Protein AF-A0A6N7X9J0-F1 (afdb_monomer_lite)

Radius of gyration: 26.22 Å; chains: 1; bounding box: 111×53×71 Å

Structure (mmCIF, N/CA/C/O backbone):
data_AF-A0A6N7X9J0-F1
#
_entry.id   AF-A0A6N7X9J0-F1
#
loop_
_atom_site.group_PDB
_atom_site.id
_atom_site.type_symbol
_atom_site.label_atom_id
_atom_site.label_alt_id
_atom_site.label_comp_id
_atom_site.label_asym_id
_atom_site.label_entity_id
_atom_site.label_seq_id
_atom_site.pdbx_PDB_ins_code
_atom_site.Cartn_x
_atom_site.Cartn_y
_atom_site.Cartn_z
_atom_site.occupancy
_atom_site.B_iso_or_equiv
_atom_site.auth_seq_id
_atom_site.auth_comp_id
_atom_site.auth_asym_id
_atom_site.auth_atom_id
_atom_site.pdbx_PDB_model_num
ATOM 1 N N . MET A 1 1 ? 11.286 -16.594 -31.307 1.00 28.44 1 MET A N 1
ATOM 2 C CA . MET A 1 1 ? 10.816 -15.946 -30.061 1.00 28.44 1 MET A CA 1
ATOM 3 C C . MET A 1 1 ? 12.024 -15.360 -29.343 1.00 28.44 1 MET A C 1
ATOM 5 O O . MET A 1 1 ? 12.769 -16.098 -28.711 1.00 28.44 1 MET A O 1
ATOM 9 N N . ALA A 1 2 ? 12.309 -14.071 -29.547 1.00 26.91 2 ALA A N 1
ATOM 10 C CA . ALA A 1 2 ? 13.509 -13.437 -29.006 1.00 26.91 2 ALA A CA 1
ATOM 11 C C . ALA A 1 2 ? 13.326 -13.159 -27.509 1.00 26.91 2 ALA A C 1
ATOM 13 O O . ALA A 1 2 ? 12.623 -12.234 -27.112 1.00 26.91 2 ALA A O 1
ATOM 14 N N . ASN A 1 3 ? 13.964 -13.986 -26.685 1.00 33.75 3 ASN A N 1
ATOM 15 C CA . ASN A 1 3 ? 14.077 -13.796 -25.247 1.00 33.75 3 ASN A CA 1
ATOM 16 C C . ASN A 1 3 ? 15.093 -12.668 -24.984 1.00 33.75 3 ASN A C 1
ATOM 18 O O . ASN A 1 3 ? 16.242 -12.901 -24.617 1.00 33.75 3 ASN A O 1
ATOM 22 N N . THR A 1 4 ? 14.711 -11.422 -25.268 1.00 34.62 4 THR A N 1
ATOM 23 C CA . THR A 1 4 ? 15.462 -10.264 -24.779 1.00 34.62 4 THR A CA 1
ATOM 24 C C . THR A 1 4 ? 15.247 -10.231 -23.272 1.00 34.62 4 THR A C 1
ATOM 26 O O . THR A 1 4 ? 14.094 -10.196 -22.861 1.00 34.62 4 THR A O 1
ATOM 29 N N . GLY A 1 5 ? 16.293 -10.224 -22.443 1.00 46.28 5 GLY A N 1
ATOM 30 C CA . GLY A 1 5 ? 16.205 -10.179 -20.968 1.00 46.28 5 GLY A CA 1
ATOM 31 C C . GLY A 1 5 ? 15.491 -8.953 -20.353 1.00 46.28 5 GLY A C 1
ATOM 32 O O . GLY A 1 5 ? 15.733 -8.610 -19.199 1.00 46.28 5 GLY A O 1
ATOM 33 N N . THR A 1 6 ? 14.639 -8.272 -21.116 1.00 49.34 6 THR A N 1
ATOM 34 C CA . THR A 1 6 ? 13.716 -7.211 -20.726 1.00 49.34 6 THR A CA 1
ATOM 35 C C . THR A 1 6 ? 12.549 -7.811 -19.937 1.00 49.34 6 THR A C 1
ATOM 37 O O . THR A 1 6 ? 11.676 -8.457 -20.509 1.00 49.34 6 THR A O 1
ATOM 40 N N . LYS A 1 7 ? 12.520 -7.588 -18.617 1.00 65.31 7 LYS A N 1
ATOM 41 C CA . LYS A 1 7 ? 11.460 -8.099 -17.721 1.00 65.31 7 LYS A CA 1
ATOM 42 C C . LYS A 1 7 ? 10.188 -7.237 -17.701 1.00 65.31 7 LYS A C 1
ATOM 44 O O . LYS A 1 7 ? 9.158 -7.701 -17.230 1.00 65.31 7 LYS A O 1
ATOM 49 N N . LEU A 1 8 ? 10.263 -5.996 -18.189 1.00 79.19 8 LEU A N 1
ATOM 50 C CA . LEU A 1 8 ? 9.150 -5.047 -18.241 1.00 79.19 8 LEU A CA 1
ATOM 51 C C . LEU A 1 8 ? 9.383 -4.036 -19.372 1.00 79.19 8 LEU A C 1
ATOM 53 O O . LEU A 1 8 ? 10.484 -3.498 -19.496 1.00 79.19 8 LEU A O 1
ATOM 57 N N . ARG A 1 9 ? 8.359 -3.772 -20.190 1.00 85.75 9 ARG A N 1
ATOM 58 C CA . ARG A 1 9 ? 8.399 -2.788 -21.282 1.00 85.75 9 ARG A CA 1
ATOM 59 C C . ARG A 1 9 ? 7.187 -1.872 -21.182 1.00 85.75 9 ARG A C 1
ATOM 61 O O . ARG A 1 9 ? 6.060 -2.350 -21.175 1.00 85.75 9 ARG A O 1
ATOM 68 N N . LEU A 1 10 ? 7.434 -0.565 -21.184 1.00 86.00 10 LEU A N 1
ATOM 69 C CA . LEU A 1 10 ? 6.399 0.445 -21.382 1.00 86.00 10 LEU A CA 1
ATOM 70 C C . LEU A 1 10 ? 6.362 0.820 -22.864 1.00 86.00 10 LEU A C 1
ATOM 72 O O . LEU A 1 10 ? 7.376 1.240 -23.423 1.00 86.00 10 LEU A O 1
ATOM 76 N N . ALA A 1 11 ? 5.213 0.617 -23.502 1.00 86.38 11 ALA A N 1
ATOM 77 C CA . ALA A 1 11 ? 4.962 1.022 -24.878 1.00 86.38 11 ALA A CA 1
ATOM 78 C C . ALA A 1 11 ? 4.011 2.222 -24.884 1.00 86.38 11 ALA A C 1
ATOM 80 O O . ALA A 1 11 ? 3.095 2.290 -24.069 1.00 86.38 11 ALA A O 1
ATOM 81 N N . PHE A 1 12 ? 4.252 3.163 -25.792 1.00 85.69 12 PHE A N 1
ATOM 82 C CA . PHE A 1 12 ? 3.446 4.367 -25.940 1.00 85.69 12 PHE A CA 1
ATOM 83 C C . PHE A 1 12 ? 2.992 4.476 -27.388 1.00 85.69 12 PHE A C 1
ATOM 85 O O . PHE A 1 12 ? 3.811 4.326 -28.296 1.00 85.69 12 PHE A O 1
ATOM 92 N N . ASP A 1 13 ? 1.715 4.788 -27.587 1.00 85.94 13 ASP A N 1
ATOM 93 C CA . ASP A 1 13 ? 1.145 4.969 -28.927 1.00 85.94 13 ASP A CA 1
ATOM 94 C C . ASP A 1 13 ? 1.670 6.237 -29.608 1.00 85.94 13 ASP A C 1
ATOM 96 O O . ASP A 1 13 ? 1.669 6.345 -30.831 1.00 85.94 13 ASP A O 1
ATOM 100 N N . GLN A 1 14 ? 2.129 7.204 -28.809 1.00 85.19 14 GLN A N 1
ATOM 101 C CA . GLN A 1 14 ? 2.653 8.484 -29.271 1.00 85.19 14 GLN A CA 1
ATOM 102 C C . GLN A 1 14 ? 4.062 8.737 -28.721 1.00 85.19 14 GLN A C 1
ATOM 104 O O . GLN A 1 14 ? 4.352 8.343 -27.583 1.00 85.19 14 GLN A O 1
ATOM 109 N N . PRO A 1 15 ? 4.932 9.440 -29.473 1.00 81.88 15 PRO A N 1
ATOM 110 C CA . PRO A 1 15 ? 6.238 9.864 -28.983 1.00 81.88 15 PRO A CA 1
ATOM 111 C C . PRO A 1 15 ? 6.134 10.643 -27.666 1.00 81.88 15 PRO A C 1
ATOM 113 O O . PRO A 1 15 ? 5.320 11.555 -27.527 1.00 81.88 15 PRO A O 1
ATOM 116 N N . GLN A 1 16 ? 6.978 10.291 -26.698 1.00 84.12 16 GLN A N 1
ATOM 117 C CA . GLN A 1 16 ? 6.993 10.909 -25.373 1.00 84.12 16 GLN A CA 1
ATOM 118 C C . GLN A 1 16 ? 8.154 11.898 -25.233 1.00 84.12 16 GLN A C 1
ATOM 120 O O . GLN A 1 16 ? 9.243 11.677 -25.764 1.00 84.12 16 GLN A O 1
ATOM 125 N N . LYS A 1 17 ? 7.953 12.970 -24.457 1.00 83.75 17 LYS A N 1
ATOM 126 C CA . LYS A 1 17 ? 9.046 13.872 -24.064 1.00 83.75 17 LYS A CA 1
ATOM 127 C C . LYS A 1 17 ? 9.918 13.184 -23.018 1.00 83.75 17 LYS A C 1
ATOM 129 O O . LYS A 1 17 ? 9.405 12.811 -21.963 1.00 83.75 17 LYS A O 1
ATOM 134 N N . ILE A 1 18 ? 11.214 13.044 -23.294 1.00 78.69 18 ILE A N 1
ATOM 135 C CA . ILE A 1 18 ? 12.148 12.305 -22.430 1.00 78.69 18 ILE A CA 1
ATOM 136 C C . ILE A 1 18 ? 12.188 12.903 -21.019 1.00 78.69 18 ILE A C 1
ATOM 138 O O . ILE A 1 18 ? 11.989 12.172 -20.055 1.00 78.69 18 ILE A O 1
ATOM 142 N N . GLU A 1 19 ? 12.378 14.218 -20.896 1.00 79.31 19 GLU A N 1
ATOM 143 C CA . GLU A 1 19 ? 12.642 14.894 -19.616 1.00 79.31 19 GLU A CA 1
ATOM 144 C C . GLU A 1 19 ? 11.558 14.645 -18.558 1.00 79.31 19 GLU A C 1
ATOM 146 O O . GLU A 1 19 ? 11.855 14.194 -17.455 1.00 79.31 19 GLU A O 1
ATOM 151 N N . SER A 1 20 ? 10.288 14.888 -18.891 1.00 79.25 20 SER A N 1
ATOM 152 C CA . SER A 1 20 ? 9.185 14.731 -17.937 1.00 79.25 20 SER A CA 1
ATOM 153 C C . SER A 1 20 ? 8.680 13.293 -17.842 1.00 79.25 20 SER A C 1
ATOM 155 O O . SER A 1 20 ? 8.326 12.826 -16.757 1.00 79.25 20 SER A O 1
ATOM 157 N N . THR A 1 21 ? 8.642 12.572 -18.964 1.00 85.00 21 THR A N 1
ATOM 158 C CA . THR A 1 21 ? 8.022 11.242 -19.003 1.00 85.00 21 THR A CA 1
ATOM 159 C C . THR A 1 21 ? 8.931 10.198 -18.382 1.00 85.00 21 THR A C 1
ATOM 161 O O . THR A 1 21 ? 8.449 9.362 -17.625 1.00 85.00 21 THR A O 1
ATOM 164 N N . LEU A 1 22 ? 10.239 10.245 -18.649 1.00 84.44 22 LEU A N 1
ATOM 165 C CA . LEU A 1 22 ? 11.162 9.235 -18.138 1.00 84.44 22 LEU A CA 1
ATOM 166 C C . LEU A 1 22 ? 11.225 9.266 -16.610 1.00 84.44 22 LEU A C 1
ATOM 168 O O . LEU A 1 22 ? 11.080 8.221 -15.986 1.00 84.44 22 LEU A O 1
ATOM 172 N N . ILE A 1 23 ? 11.376 10.454 -16.015 1.00 85.81 23 ILE A N 1
ATOM 173 C CA . ILE A 1 23 ? 11.450 10.619 -14.555 1.00 85.81 23 ILE A CA 1
ATOM 174 C C . ILE A 1 23 ? 10.148 10.157 -13.901 1.00 85.81 23 ILE A C 1
ATOM 176 O O . ILE A 1 23 ? 10.179 9.371 -12.953 1.00 85.81 23 ILE A O 1
ATOM 180 N N . LYS A 1 24 ? 8.996 10.592 -14.435 1.00 88.69 24 LYS A N 1
ATOM 181 C CA . LYS A 1 24 ? 7.687 10.182 -13.914 1.00 88.69 24 LYS A CA 1
ATOM 182 C C . LYS A 1 24 ? 7.524 8.663 -13.982 1.00 88.69 24 LYS A C 1
ATOM 184 O O . LYS A 1 24 ? 7.251 8.034 -12.968 1.00 88.69 24 LYS A O 1
ATOM 189 N N . ARG A 1 25 ? 7.746 8.062 -15.155 1.00 89.31 25 ARG A N 1
ATOM 190 C CA . ARG A 1 25 ? 7.546 6.620 -15.356 1.00 89.31 25 ARG A CA 1
ATOM 191 C C . ARG A 1 25 ? 8.553 5.790 -14.572 1.00 89.31 25 ARG A C 1
ATOM 193 O O . ARG A 1 25 ? 8.175 4.751 -14.047 1.00 89.31 25 ARG A O 1
ATOM 200 N N . TYR A 1 26 ? 9.788 6.260 -14.415 1.00 88.38 26 TYR A N 1
ATOM 201 C CA . TYR A 1 26 ? 10.750 5.635 -13.514 1.00 88.38 26 TYR A CA 1
ATOM 202 C C . TYR A 1 26 ? 10.228 5.609 -12.075 1.00 88.38 26 TYR A C 1
ATOM 204 O O . TYR A 1 26 ? 10.228 4.550 -11.453 1.00 88.38 26 TYR A O 1
ATOM 212 N N . ALA A 1 27 ? 9.728 6.738 -11.562 1.00 88.38 27 ALA A N 1
ATOM 213 C CA . ALA A 1 27 ? 9.164 6.811 -10.217 1.00 88.38 27 ALA A CA 1
ATOM 214 C C . ALA A 1 27 ? 7.927 5.910 -10.053 1.00 88.38 27 ALA A C 1
ATOM 216 O O . ALA A 1 27 ? 7.815 5.213 -9.047 1.00 88.38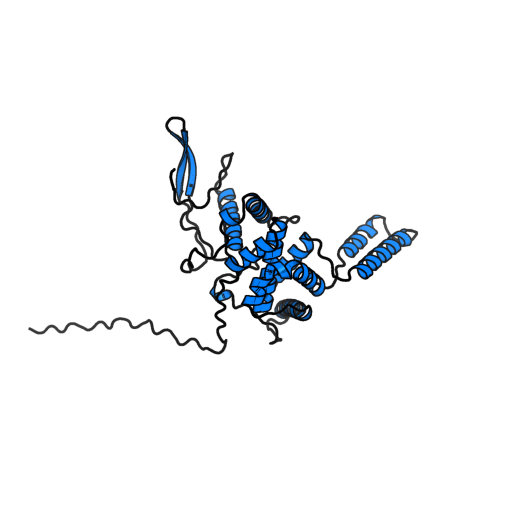 27 ALA A O 1
ATOM 217 N N . ASP A 1 28 ? 7.035 5.874 -11.047 1.00 91.31 28 ASP A N 1
ATOM 218 C CA . ASP A 1 28 ? 5.824 5.041 -11.021 1.00 91.31 28 ASP A CA 1
ATOM 219 C C . ASP A 1 28 ? 6.175 3.545 -10.993 1.00 91.31 28 ASP A C 1
ATOM 221 O O . ASP A 1 28 ? 5.672 2.786 -10.167 1.00 91.31 28 ASP A O 1
ATOM 225 N N . ILE A 1 29 ? 7.086 3.112 -11.866 1.00 90.94 29 ILE A N 1
ATOM 226 C CA . ILE A 1 29 ? 7.530 1.715 -11.918 1.00 90.94 29 ILE A CA 1
ATOM 227 C C . ILE A 1 29 ? 8.351 1.349 -10.683 1.00 90.94 29 ILE A C 1
ATOM 229 O O . ILE A 1 29 ? 8.222 0.234 -10.182 1.00 90.94 29 ILE A O 1
ATOM 233 N N . SER A 1 30 ? 9.146 2.277 -10.150 1.00 89.12 30 SER A N 1
ATOM 234 C CA . SER A 1 30 ? 9.845 2.065 -8.882 1.00 89.12 30 SER A CA 1
ATOM 235 C C . SER A 1 30 ? 8.841 1.824 -7.763 1.00 89.12 30 SER A C 1
ATOM 237 O O . SER A 1 30 ? 8.928 0.792 -7.113 1.00 89.12 30 SER A O 1
ATOM 239 N N . ALA A 1 31 ? 7.835 2.687 -7.597 1.00 90.94 31 ALA A N 1
ATOM 240 C CA . ALA A 1 31 ? 6.798 2.512 -6.580 1.00 90.94 31 ALA A CA 1
ATOM 241 C C . ALA A 1 31 ? 6.033 1.185 -6.737 1.00 90.94 31 ALA A C 1
ATOM 243 O O . ALA A 1 31 ? 5.769 0.507 -5.745 1.00 90.94 31 ALA A O 1
ATOM 244 N N . LEU A 1 32 ? 5.742 0.773 -7.976 1.00 91.25 32 LEU A N 1
ATOM 245 C CA . LEU A 1 32 ? 5.109 -0.516 -8.265 1.00 91.25 32 LEU A CA 1
ATOM 246 C C . LEU A 1 32 ? 5.972 -1.688 -7.793 1.00 91.25 32 LEU A C 1
ATOM 248 O O . LEU A 1 32 ? 5.497 -2.560 -7.069 1.00 91.25 32 LEU A O 1
ATOM 252 N N . VAL A 1 33 ? 7.253 -1.697 -8.163 1.00 88.00 33 VAL A N 1
ATOM 253 C CA . VAL A 1 33 ? 8.178 -2.761 -7.756 1.00 88.00 33 VAL A CA 1
ATOM 254 C C . VAL A 1 33 ? 8.422 -2.716 -6.245 1.00 88.00 33 VAL A C 1
ATOM 256 O O . VAL A 1 33 ? 8.481 -3.769 -5.617 1.00 88.00 33 VAL A O 1
ATOM 259 N N . GLN A 1 34 ? 8.500 -1.534 -5.631 1.00 86.88 34 GLN A N 1
ATOM 260 C CA . GLN A 1 34 ? 8.629 -1.392 -4.178 1.00 86.88 34 GLN A CA 1
ATOM 261 C C . GLN A 1 34 ? 7.447 -2.025 -3.448 1.00 86.88 34 GLN A C 1
ATOM 263 O O . GLN A 1 34 ? 7.645 -2.775 -2.495 1.00 86.88 34 GLN A O 1
ATOM 268 N N . PHE A 1 35 ? 6.229 -1.788 -3.937 1.00 89.12 35 PHE A N 1
ATOM 269 C CA . PHE A 1 35 ? 5.018 -2.414 -3.419 1.00 89.12 35 PHE A CA 1
ATOM 270 C C . PHE A 1 35 ? 5.034 -3.936 -3.610 1.00 89.12 35 PHE A C 1
ATOM 272 O O . PHE A 1 35 ? 4.884 -4.686 -2.649 1.00 89.12 35 PHE A O 1
ATOM 279 N N . MET A 1 36 ? 5.298 -4.422 -4.824 1.00 86.44 36 MET A N 1
ATOM 280 C CA . MET A 1 36 ? 5.311 -5.863 -5.124 1.00 86.44 36 MET A CA 1
ATOM 281 C C . MET A 1 36 ? 6.393 -6.645 -4.365 1.00 86.44 36 MET A C 1
ATOM 283 O O . MET A 1 36 ? 6.278 -7.854 -4.169 1.00 86.44 36 MET A O 1
ATOM 287 N N . THR A 1 37 ? 7.465 -5.964 -3.959 1.00 81.56 37 THR A N 1
ATOM 288 C CA . THR A 1 37 ? 8.587 -6.563 -3.224 1.00 81.56 37 THR A CA 1
ATOM 289 C C . THR A 1 37 ? 8.599 -6.226 -1.739 1.00 81.56 37 THR A C 1
ATOM 291 O O . THR A 1 37 ? 9.459 -6.733 -1.023 1.00 81.56 37 THR A O 1
ATOM 294 N N . PHE A 1 38 ? 7.671 -5.379 -1.287 1.00 82.75 38 PHE A N 1
ATOM 295 C CA . PHE A 1 38 ? 7.611 -4.832 0.064 1.00 82.75 38 PHE A CA 1
ATOM 296 C C . PHE A 1 38 ? 8.960 -4.254 0.549 1.00 82.75 38 PHE A C 1
ATOM 298 O O . PHE A 1 38 ? 9.394 -4.445 1.689 1.00 82.75 38 PHE A O 1
ATOM 305 N N . ARG A 1 39 ? 9.652 -3.533 -0.344 1.00 80.50 39 ARG A N 1
ATOM 306 C CA . ARG A 1 39 ? 10.962 -2.912 -0.091 1.00 80.50 39 ARG A CA 1
ATOM 307 C C . ARG A 1 39 ? 11.125 -1.597 -0.826 1.00 80.50 39 ARG A C 1
ATOM 309 O O . ARG A 1 39 ? 10.839 -1.542 -2.011 1.00 80.50 39 ARG A O 1
ATOM 316 N N . LYS A 1 40 ? 11.678 -0.563 -0.183 1.00 81.75 40 LYS A N 1
ATOM 317 C CA . LYS A 1 40 ? 12.022 0.688 -0.892 1.00 81.75 40 LYS A CA 1
ATOM 318 C C . LYS A 1 40 ? 13.309 0.579 -1.717 1.00 81.75 40 LYS A C 1
ATOM 320 O O . LYS A 1 40 ? 13.410 1.238 -2.751 1.00 81.75 40 LYS A O 1
ATOM 325 N N . ASN A 1 41 ? 14.267 -0.256 -1.307 1.00 77.94 41 ASN A N 1
ATOM 326 C CA . ASN A 1 41 ? 15.560 -0.431 -1.981 1.00 77.94 41 ASN A CA 1
ATOM 327 C C . ASN A 1 41 ? 15.478 -1.289 -3.262 1.00 77.94 41 ASN A C 1
ATOM 329 O O . ASN A 1 41 ? 16.097 -2.347 -3.373 1.00 77.94 41 ASN A O 1
ATOM 333 N N . VAL A 1 42 ? 14.714 -0.826 -4.249 1.00 78.81 42 VAL A N 1
ATOM 334 C CA . VAL A 1 42 ? 14.628 -1.446 -5.578 1.00 78.81 42 VAL A CA 1
ATOM 335 C C . VAL A 1 42 ? 15.525 -0.701 -6.557 1.00 78.81 42 VAL A C 1
ATOM 337 O O . VAL A 1 42 ? 15.603 0.520 -6.514 1.00 78.81 42 VAL A O 1
ATOM 340 N N . TRP A 1 43 ? 16.177 -1.428 -7.460 1.00 77.56 43 TRP A N 1
ATOM 341 C CA . TRP A 1 43 ? 16.959 -0.834 -8.543 1.00 77.56 43 TRP A CA 1
ATOM 342 C C . TRP A 1 43 ? 16.812 -1.658 -9.819 1.00 77.56 43 TRP A C 1
ATOM 344 O O . TRP A 1 43 ? 16.486 -2.850 -9.794 1.00 77.56 43 TRP A O 1
ATOM 354 N N . PHE A 1 44 ? 17.089 -1.020 -10.951 1.00 80.31 44 PHE A N 1
ATOM 355 C CA . PHE A 1 44 ? 17.000 -1.636 -12.267 1.00 80.31 44 PHE A CA 1
ATOM 356 C C . PHE A 1 44 ? 18.403 -1.824 -12.835 1.00 80.31 44 PHE A C 1
ATOM 358 O O . PHE A 1 44 ? 19.142 -0.861 -13.010 1.00 80.31 44 PHE A O 1
ATOM 365 N N . GLY A 1 45 ? 18.775 -3.070 -13.142 1.00 76.88 45 GLY A N 1
ATOM 366 C CA . GLY A 1 45 ? 20.113 -3.376 -13.663 1.00 76.88 45 GLY A CA 1
ATOM 367 C C . GLY A 1 45 ? 20.400 -2.772 -15.044 1.00 76.88 45 GLY A C 1
ATOM 368 O O . GLY A 1 45 ? 21.554 -2.544 -15.388 1.00 76.88 45 GLY A O 1
ATOM 369 N N . SER A 1 46 ? 19.367 -2.508 -15.847 1.00 81.94 46 SER A N 1
ATOM 370 C CA . SER A 1 46 ? 19.494 -1.809 -17.126 1.00 81.94 46 SER A CA 1
ATOM 371 C C . SER A 1 46 ? 18.179 -1.126 -17.478 1.00 81.94 46 SER A C 1
ATOM 373 O O . SER A 1 46 ? 17.115 -1.740 -17.386 1.00 81.94 46 SER A O 1
ATOM 375 N N . ILE A 1 47 ? 18.263 0.134 -17.902 1.00 87.50 47 ILE A N 1
ATOM 376 C CA . ILE A 1 47 ? 17.137 0.921 -18.404 1.00 87.50 47 ILE A CA 1
ATOM 377 C C . ILE A 1 47 ? 17.487 1.323 -19.831 1.00 87.50 47 ILE A C 1
ATOM 379 O O . ILE A 1 47 ? 18.569 1.852 -20.085 1.00 87.50 47 ILE A O 1
ATOM 383 N N . LYS A 1 48 ? 16.584 1.051 -20.770 1.00 88.19 48 LYS A N 1
ATOM 384 C CA . LYS A 1 48 ? 16.813 1.279 -22.197 1.00 88.19 48 LYS A CA 1
ATOM 385 C C . LYS A 1 48 ? 15.680 2.104 -22.779 1.00 88.19 48 LYS A C 1
ATOM 387 O O . LYS A 1 48 ? 14.514 1.799 -22.534 1.00 88.19 48 LYS A O 1
ATOM 392 N N . LEU A 1 49 ? 16.025 3.111 -23.575 1.00 88.38 49 LEU A N 1
ATOM 393 C CA . LEU A 1 49 ? 15.066 3.789 -24.438 1.00 88.38 49 LEU A CA 1
ATOM 394 C C . LEU A 1 49 ? 14.979 3.022 -25.747 1.00 88.38 49 LEU A C 1
ATOM 396 O O . LEU A 1 49 ? 16.002 2.701 -26.358 1.00 88.38 49 LEU A O 1
ATOM 400 N N . LEU A 1 50 ? 13.751 2.725 -26.156 1.00 87.19 50 LEU A N 1
ATOM 401 C CA . LEU A 1 50 ? 13.463 1.986 -27.373 1.00 87.19 50 LEU A CA 1
ATOM 402 C C . LEU A 1 50 ? 12.751 2.899 -28.369 1.00 87.19 50 LEU A C 1
ATOM 404 O O . LEU A 1 50 ? 11.907 3.707 -27.979 1.00 87.19 50 LEU A O 1
ATOM 408 N N . LYS A 1 51 ? 13.059 2.733 -29.652 1.00 87.25 51 LYS A N 1
ATOM 409 C CA . LYS A 1 51 ? 12.327 3.338 -30.765 1.00 87.25 51 LYS A CA 1
ATOM 410 C C . LYS A 1 51 ? 11.851 2.223 -31.685 1.00 87.25 51 LYS A C 1
ATOM 412 O O . LYS A 1 51 ? 12.577 1.262 -31.908 1.00 87.25 51 LYS A O 1
ATOM 417 N N . ASN A 1 52 ? 10.633 2.339 -32.195 1.00 86.69 52 ASN A N 1
ATOM 418 C CA . ASN A 1 52 ? 10.151 1.430 -33.226 1.00 86.69 52 ASN A CA 1
ATOM 419 C C . ASN A 1 52 ? 10.774 1.831 -34.572 1.00 86.69 52 ASN A C 1
ATOM 421 O O . ASN A 1 52 ? 10.667 2.990 -34.978 1.00 86.69 52 ASN A O 1
ATOM 425 N N . GLU A 1 53 ? 11.411 0.883 -35.249 1.00 87.62 53 GLU A N 1
ATOM 426 C CA . GLU A 1 53 ? 11.959 1.036 -36.598 1.00 87.62 53 GLU A CA 1
ATOM 427 C C . GLU A 1 53 ? 11.373 -0.026 -37.529 1.00 87.62 53 GLU A C 1
ATOM 429 O O . GLU A 1 53 ? 10.984 -1.102 -37.077 1.00 87.62 53 GLU A O 1
ATOM 434 N N . SER A 1 54 ? 11.270 0.295 -38.822 1.00 87.06 54 SER A N 1
ATOM 435 C CA . SER A 1 54 ? 10.820 -0.658 -39.836 1.00 87.06 54 SER A CA 1
ATOM 436 C C . SER A 1 54 ? 12.030 -1.348 -40.457 1.00 87.06 54 SER A C 1
ATOM 438 O O . SER A 1 54 ? 12.897 -0.677 -41.017 1.00 87.06 54 SER A O 1
ATOM 440 N N . LEU A 1 55 ? 12.081 -2.672 -40.349 1.00 82.19 55 LEU A N 1
ATOM 441 C CA . LEU A 1 55 ? 13.092 -3.522 -40.967 1.00 82.19 55 LEU A CA 1
ATOM 442 C C . LEU A 1 55 ? 12.360 -4.594 -41.780 1.00 82.19 55 LEU A C 1
ATOM 444 O O . LEU A 1 55 ? 11.529 -5.309 -41.229 1.00 82.19 55 LEU A O 1
ATOM 448 N N . ASP A 1 56 ? 12.608 -4.657 -43.089 1.00 84.81 56 ASP A N 1
ATOM 449 C CA . ASP A 1 56 ? 11.976 -5.620 -44.010 1.00 84.81 56 ASP A CA 1
ATOM 450 C C . ASP A 1 56 ? 10.433 -5.673 -43.936 1.00 84.81 56 ASP A C 1
ATOM 452 O O . ASP A 1 56 ? 9.810 -6.713 -44.128 1.00 84.81 56 ASP A O 1
ATOM 456 N N . GLY A 1 57 ? 9.794 -4.530 -43.660 1.00 83.69 57 GLY A N 1
ATOM 457 C CA . GLY A 1 57 ? 8.336 -4.420 -43.530 1.00 83.69 57 GLY A CA 1
ATOM 458 C C . GLY A 1 57 ? 7.782 -4.780 -42.146 1.00 83.69 57 GLY A C 1
ATOM 459 O O . GLY A 1 57 ? 6.607 -4.528 -41.884 1.00 83.69 57 GLY A O 1
ATOM 460 N N . GLU A 1 58 ? 8.610 -5.277 -41.226 1.00 85.81 58 GLU A N 1
ATOM 461 C CA . GLU A 1 58 ? 8.239 -5.501 -39.828 1.00 85.81 58 GLU A CA 1
ATOM 462 C C . GLU A 1 58 ? 8.628 -4.307 -38.951 1.00 85.81 58 GLU A C 1
ATOM 464 O O . GLU A 1 58 ? 9.654 -3.660 -39.158 1.00 85.81 58 GLU A O 1
ATOM 469 N N . THR A 1 59 ? 7.804 -3.996 -37.946 1.00 84.31 59 THR A N 1
ATOM 470 C CA . THR A 1 59 ? 8.127 -2.963 -36.951 1.00 84.31 59 THR A CA 1
ATOM 471 C C . THR A 1 59 ? 8.799 -3.606 -35.747 1.00 84.31 59 THR A C 1
ATOM 473 O O . THR A 1 59 ? 8.158 -4.337 -34.991 1.00 84.31 59 THR A O 1
ATOM 476 N N . ILE A 1 60 ? 10.076 -3.293 -35.533 1.00 85.38 60 ILE A N 1
ATOM 477 C CA . ILE A 1 60 ? 10.878 -3.839 -34.438 1.00 85.38 60 ILE A CA 1
ATOM 478 C C . ILE A 1 60 ? 11.329 -2.740 -33.465 1.00 85.38 60 ILE A C 1
ATOM 480 O O . ILE A 1 60 ? 11.682 -1.636 -33.882 1.00 85.38 60 ILE A O 1
ATOM 484 N N . PRO A 1 61 ? 11.331 -3.003 -32.146 1.00 85.44 61 PRO A N 1
ATOM 485 C CA . PRO A 1 61 ? 11.886 -2.073 -31.172 1.00 85.44 61 PRO A CA 1
ATOM 486 C C . PRO A 1 61 ? 13.418 -2.164 -31.152 1.00 85.44 61 PRO A C 1
ATOM 488 O O . PRO A 1 61 ? 13.980 -3.194 -30.778 1.00 85.44 61 PRO A O 1
ATOM 491 N N . VAL A 1 62 ? 14.103 -1.069 -31.473 1.00 88.25 62 VAL A N 1
ATOM 492 C CA . VAL A 1 62 ? 15.565 -0.949 -31.375 1.00 88.25 62 VAL A CA 1
ATOM 493 C C . VAL A 1 62 ? 15.961 -0.104 -30.167 1.00 88.25 62 VAL A C 1
ATOM 495 O O . VAL A 1 62 ? 15.265 0.841 -29.796 1.00 88.25 62 VAL A O 1
ATOM 498 N N . THR A 1 63 ? 17.079 -0.445 -29.520 1.00 89.50 63 THR A N 1
ATOM 499 C CA . THR A 1 63 ? 17.616 0.362 -28.410 1.00 89.50 63 THR A CA 1
ATOM 500 C C . THR A 1 63 ? 18.308 1.600 -28.962 1.00 89.50 63 THR A C 1
ATOM 502 O O . THR A 1 63 ? 19.269 1.474 -29.711 1.00 89.50 63 THR A O 1
ATOM 505 N N . VAL A 1 64 ? 17.853 2.782 -28.546 1.00 89.31 64 VAL A N 1
ATOM 506 C CA . VAL A 1 64 ? 18.442 4.067 -28.958 1.00 89.31 64 VAL A CA 1
ATOM 507 C C . VAL A 1 64 ? 19.336 4.684 -27.887 1.00 89.31 64 VAL A C 1
ATOM 509 O O . VAL A 1 64 ? 20.236 5.452 -28.208 1.00 89.31 64 VAL A O 1
ATOM 512 N N . ALA A 1 65 ? 19.115 4.349 -26.613 1.00 88.50 65 ALA A N 1
ATOM 513 C CA . ALA A 1 65 ? 19.951 4.816 -25.511 1.00 88.50 65 ALA A CA 1
ATOM 514 C C . ALA A 1 65 ? 19.899 3.862 -24.312 1.00 88.50 65 ALA A C 1
ATOM 516 O O . ALA A 1 65 ? 18.868 3.238 -24.049 1.00 88.50 65 ALA A O 1
ATOM 517 N N . ASN A 1 66 ? 20.996 3.812 -23.554 1.00 88.50 66 ASN A N 1
ATOM 518 C CA . ASN A 1 66 ? 21.031 3.239 -22.209 1.00 88.50 66 ASN A CA 1
ATOM 519 C C . ASN A 1 66 ? 20.939 4.383 -21.195 1.00 88.50 66 ASN A C 1
ATOM 521 O O . ASN A 1 66 ? 21.709 5.341 -21.269 1.00 88.50 66 ASN A O 1
ATOM 525 N N . CYS A 1 67 ? 20.006 4.281 -20.255 1.00 86.00 67 CYS A N 1
ATOM 526 C CA . CYS A 1 67 ? 19.828 5.250 -19.184 1.00 86.00 67 CYS A CA 1
ATOM 527 C C . CYS A 1 67 ? 20.453 4.723 -17.896 1.00 86.00 67 CYS A C 1
ATOM 529 O O . CYS A 1 67 ? 20.297 3.551 -17.551 1.00 86.00 67 CYS A O 1
ATOM 531 N N . TYR A 1 68 ? 21.111 5.620 -17.167 1.00 82.88 68 TYR A N 1
ATOM 532 C CA . TYR A 1 68 ? 21.676 5.342 -15.855 1.00 82.88 68 TYR A CA 1
ATOM 533 C C . TYR A 1 68 ? 20.966 6.210 -14.830 1.00 82.88 68 TYR A C 1
ATOM 535 O O . TYR A 1 68 ? 20.840 7.420 -15.017 1.00 82.88 68 TYR A O 1
ATOM 543 N N . TRP A 1 69 ? 20.498 5.579 -13.759 1.00 79.44 69 TRP A N 1
ATOM 544 C CA . TRP A 1 69 ? 19.905 6.269 -12.627 1.00 79.44 69 TRP A CA 1
ATOM 545 C C . TRP A 1 69 ? 20.894 6.240 -11.469 1.00 79.44 69 TRP A C 1
ATOM 547 O O . TRP A 1 69 ? 21.399 5.174 -11.114 1.00 79.44 69 TRP A O 1
ATOM 557 N N . LYS A 1 70 ? 21.203 7.408 -10.904 1.00 76.94 70 LYS A N 1
ATOM 558 C CA . LYS A 1 70 ? 22.023 7.488 -9.699 1.00 76.94 70 LYS A CA 1
ATOM 559 C C . LYS A 1 70 ? 21.100 7.302 -8.504 1.00 76.94 70 LYS A C 1
ATOM 561 O O . LYS A 1 70 ? 20.351 8.212 -8.168 1.00 76.94 70 LYS A O 1
ATOM 566 N N . ASP A 1 71 ? 21.138 6.114 -7.919 1.00 68.00 71 ASP A N 1
ATOM 567 C CA . ASP A 1 71 ? 20.356 5.799 -6.729 1.00 68.00 71 ASP A CA 1
ATOM 568 C C . ASP A 1 71 ? 21.100 6.197 -5.447 1.00 68.00 71 ASP A C 1
ATOM 570 O O . ASP A 1 71 ? 22.333 6.260 -5.424 1.00 68.00 71 ASP A O 1
ATOM 574 N N . GLU A 1 72 ? 20.352 6.471 -4.382 1.00 66.25 72 GLU A N 1
ATOM 575 C CA . GLU A 1 72 ? 20.911 6.848 -3.072 1.00 66.25 72 GLU A CA 1
ATOM 576 C C . GLU A 1 72 ? 21.159 5.630 -2.167 1.00 66.25 72 GLU A C 1
ATOM 578 O O . GLU A 1 72 ? 21.779 5.742 -1.108 1.00 66.25 72 GLU A O 1
ATOM 583 N N . PHE A 1 73 ? 20.688 4.449 -2.573 1.00 62.69 73 PHE A N 1
ATOM 584 C CA . PHE A 1 73 ? 20.721 3.248 -1.745 1.00 62.69 73 PHE A CA 1
ATOM 585 C C . PHE A 1 73 ? 21.977 2.410 -1.978 1.00 62.69 73 PHE A C 1
ATOM 587 O O . PHE A 1 73 ? 22.422 2.206 -3.107 1.00 62.69 73 PHE A O 1
ATOM 594 N N . GLN A 1 74 ? 22.521 1.844 -0.897 1.00 57.19 74 GLN A N 1
ATOM 595 C CA . GLN A 1 74 ? 23.496 0.766 -1.022 1.00 57.19 74 GLN A CA 1
ATOM 596 C C . GLN A 1 74 ? 22.811 -0.458 -1.637 1.00 57.19 74 GLN A C 1
ATOM 598 O O . GLN A 1 74 ? 21.785 -0.922 -1.134 1.00 57.19 74 GLN A O 1
ATOM 603 N N . HIS A 1 75 ? 23.387 -0.986 -2.718 1.00 60.50 75 HIS A N 1
ATOM 604 C CA . HIS A 1 75 ? 22.910 -2.208 -3.355 1.00 60.50 75 HIS A CA 1
ATOM 605 C C . HIS A 1 75 ? 23.068 -3.383 -2.383 1.00 60.50 75 HIS A C 1
ATOM 607 O O . HIS A 1 75 ? 24.176 -3.869 -2.151 1.00 60.50 75 HIS A O 1
ATOM 613 N N . GLU A 1 76 ? 21.962 -3.844 -1.800 1.00 55.34 76 GLU A N 1
ATOM 614 C CA . GLU A 1 76 ? 21.964 -5.117 -1.086 1.00 55.34 76 GLU A CA 1
ATOM 615 C C . GLU A 1 76 ? 22.051 -6.260 -2.109 1.00 55.34 76 GLU A C 1
ATOM 617 O O . GLU A 1 76 ? 21.489 -6.152 -3.200 1.00 55.34 76 GLU A O 1
ATOM 622 N N . PRO A 1 77 ? 22.745 -7.369 -1.804 1.00 50.97 77 PRO A N 1
ATOM 623 C CA . PRO A 1 77 ? 22.755 -8.521 -2.691 1.00 50.97 77 PRO A CA 1
ATOM 624 C C . PRO A 1 77 ? 21.320 -8.978 -2.966 1.00 50.97 77 PRO A C 1
ATOM 626 O O . PRO A 1 77 ? 20.485 -9.053 -2.060 1.00 50.97 77 PRO A O 1
ATOM 629 N N . VAL A 1 78 ? 21.037 -9.256 -4.242 1.00 50.47 78 VAL A N 1
ATOM 630 C CA . VAL A 1 78 ? 19.733 -9.731 -4.713 1.00 50.47 78 VAL A CA 1
ATOM 631 C C . VAL A 1 78 ? 19.361 -10.970 -3.903 1.00 50.47 78 VAL A C 1
ATOM 633 O O . VAL A 1 78 ? 19.954 -12.032 -4.077 1.00 50.47 78 VAL A O 1
ATOM 636 N N . ARG A 1 79 ? 18.397 -10.824 -2.986 1.00 52.16 79 ARG A N 1
ATOM 637 C CA . ARG A 1 79 ? 17.782 -11.974 -2.319 1.00 52.16 79 ARG A CA 1
ATOM 638 C C . ARG A 1 79 ? 17.157 -12.883 -3.372 1.00 52.16 79 ARG A C 1
ATOM 640 O O . ARG A 1 79 ? 16.660 -12.401 -4.389 1.00 52.16 79 ARG A O 1
ATOM 647 N N . ASP A 1 80 ? 17.195 -14.174 -3.079 1.00 48.91 80 ASP A N 1
ATOM 648 C CA . ASP A 1 80 ? 16.743 -15.262 -3.937 1.00 48.91 80 ASP A CA 1
ATOM 649 C C . ASP A 1 80 ? 15.403 -14.947 -4.633 1.00 48.91 80 ASP A C 1
ATOM 651 O O . ASP A 1 80 ? 14.454 -14.473 -4.002 1.00 48.91 80 ASP A O 1
ATOM 655 N N . ASN A 1 81 ? 15.323 -15.193 -5.946 1.00 48.47 81 ASN A N 1
ATOM 656 C CA . ASN A 1 81 ? 14.202 -14.787 -6.818 1.00 48.47 81 ASN A CA 1
ATOM 657 C C . ASN A 1 81 ? 12.867 -15.490 -6.492 1.00 48.47 81 ASN A C 1
ATOM 659 O O . ASN A 1 81 ? 11.868 -15.264 -7.171 1.00 48.47 81 ASN A O 1
ATOM 663 N N . VAL A 1 82 ? 12.853 -16.371 -5.493 1.00 47.41 82 VAL A N 1
ATOM 664 C CA . VAL A 1 82 ? 11.787 -17.349 -5.253 1.00 47.41 82 VAL A CA 1
ATOM 665 C C . VAL A 1 82 ? 10.620 -16.764 -4.448 1.00 47.41 82 VAL A C 1
ATOM 667 O O . VAL A 1 82 ? 9.553 -17.366 -4.411 1.00 47.41 82 VAL A O 1
ATOM 670 N N . ARG A 1 83 ? 10.776 -15.596 -3.806 1.00 62.50 83 ARG A N 1
ATOM 671 C CA . ARG A 1 83 ? 9.802 -15.122 -2.805 1.00 62.50 83 ARG A CA 1
ATOM 672 C C . ARG A 1 83 ? 9.427 -13.640 -2.926 1.00 62.50 83 ARG A C 1
ATOM 674 O O . ARG A 1 83 ? 9.764 -12.829 -2.068 1.00 62.50 83 ARG A O 1
ATOM 681 N N . ARG A 1 84 ? 8.809 -13.266 -4.050 1.00 69.31 84 ARG A N 1
ATOM 682 C CA . ARG A 1 84 ? 8.264 -11.921 -4.332 1.00 69.31 84 ARG A CA 1
ATOM 683 C C . ARG A 1 84 ? 7.016 -12.056 -5.197 1.00 69.31 84 ARG A C 1
ATOM 685 O O . ARG A 1 84 ? 6.940 -13.000 -5.986 1.00 69.31 84 ARG A O 1
ATOM 692 N N . ILE A 1 85 ? 6.095 -11.095 -5.119 1.00 79.44 85 ILE A N 1
ATOM 693 C CA . ILE A 1 85 ? 4.999 -11.030 -6.089 1.00 79.44 85 ILE A CA 1
ATOM 694 C C . ILE A 1 85 ? 5.605 -10.775 -7.468 1.00 79.44 85 ILE A C 1
ATOM 696 O O . ILE A 1 85 ? 6.409 -9.859 -7.658 1.00 79.44 85 ILE A O 1
ATOM 700 N N . ARG A 1 86 ? 5.235 -11.608 -8.435 1.00 79.44 86 ARG A N 1
ATOM 701 C CA . ARG A 1 86 ? 5.675 -11.487 -9.822 1.00 79.44 86 ARG A CA 1
ATOM 702 C C . ARG A 1 86 ? 4.587 -10.797 -10.646 1.00 79.44 86 ARG A C 1
ATOM 704 O O . ARG A 1 86 ? 3.410 -10.817 -10.296 1.00 79.44 86 ARG A O 1
ATOM 711 N N . PHE A 1 87 ? 4.972 -10.181 -11.762 1.00 82.50 87 PHE A N 1
ATOM 712 C CA . PHE A 1 87 ? 4.003 -9.528 -12.652 1.00 82.50 87 PHE A CA 1
ATOM 713 C C . PHE A 1 87 ? 2.976 -10.516 -13.218 1.00 82.50 87 PHE A C 1
ATOM 715 O O . PHE A 1 87 ? 1.812 -10.163 -13.369 1.00 82.50 87 PHE A O 1
ATOM 722 N N . ASP A 1 88 ? 3.395 -11.754 -13.487 1.00 80.69 88 ASP A N 1
ATOM 723 C CA . ASP A 1 88 ? 2.523 -12.821 -13.981 1.00 80.69 88 ASP A CA 1
ATOM 724 C C . ASP A 1 88 ? 1.560 -13.353 -12.908 1.00 80.69 88 ASP A C 1
ATOM 726 O O . ASP A 1 88 ? 0.485 -13.827 -13.259 1.00 80.69 88 ASP A O 1
ATOM 730 N N . SER A 1 89 ? 1.894 -13.237 -11.616 1.00 82.31 89 SER A N 1
ATOM 731 C CA . SER A 1 89 ? 1.037 -13.714 -10.522 1.00 82.31 89 SER A CA 1
ATOM 732 C C . SER A 1 89 ? -0.083 -12.752 -10.124 1.00 82.31 89 SER A C 1
ATOM 734 O O . SER A 1 89 ? -1.042 -13.202 -9.518 1.00 82.31 89 SER A O 1
ATOM 736 N N . LEU A 1 90 ? 0.017 -11.451 -10.430 1.00 84.94 90 LEU A N 1
ATOM 737 C CA . LEU A 1 90 ? -1.055 -10.486 -10.120 1.00 84.94 90 LEU A CA 1
ATOM 738 C C . LEU A 1 90 ? -2.241 -10.584 -11.087 1.00 84.94 90 LEU A C 1
ATOM 740 O O . LEU A 1 90 ? -3.351 -10.207 -10.737 1.00 84.94 90 LEU A O 1
ATOM 744 N N . GLY A 1 91 ? -2.007 -11.042 -12.316 1.00 86.94 91 GLY A N 1
ATOM 745 C CA . GLY A 1 91 ? -2.977 -10.899 -13.397 1.00 86.94 91 GLY A CA 1
ATOM 746 C C . GLY A 1 91 ? -3.032 -9.469 -13.956 1.00 86.94 91 GLY A C 1
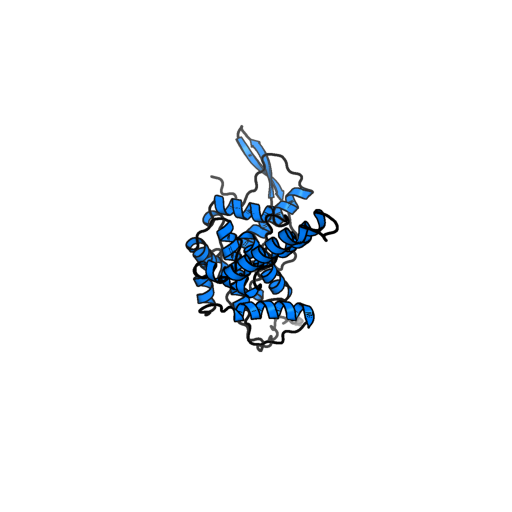ATOM 747 O O . GLY A 1 91 ? -2.685 -8.484 -13.300 1.00 86.94 91 GLY A O 1
ATOM 748 N N . ALA A 1 92 ? -3.446 -9.350 -15.219 1.00 88.56 92 ALA A N 1
ATOM 749 C CA . ALA A 1 92 ? -3.382 -8.088 -15.959 1.00 88.56 92 ALA A CA 1
ATOM 750 C C . ALA A 1 92 ? -4.302 -6.998 -15.381 1.00 88.56 92 ALA A C 1
ATOM 752 O O . ALA A 1 92 ? -3.919 -5.830 -15.340 1.00 88.56 92 ALA A O 1
ATOM 753 N N . GLU A 1 93 ? -5.497 -7.370 -14.914 1.00 91.25 93 GLU A N 1
ATOM 754 C CA . GLU A 1 93 ? -6.484 -6.417 -14.393 1.00 91.25 93 GLU A CA 1
ATOM 755 C C . GLU A 1 93 ? -6.044 -5.783 -13.070 1.00 91.25 93 GLU A C 1
ATOM 757 O O . GLU A 1 93 ? -6.074 -4.558 -12.928 1.00 91.25 93 GLU A O 1
ATOM 762 N N . VAL A 1 94 ? -5.587 -6.604 -12.119 1.00 92.44 94 VAL A N 1
ATOM 763 C CA . VAL A 1 94 ? -5.065 -6.141 -10.825 1.00 92.44 94 VAL A CA 1
ATOM 764 C C . VAL A 1 94 ? -3.827 -5.279 -11.044 1.00 92.44 94 VAL A C 1
ATOM 766 O O . VAL A 1 94 ? -3.722 -4.198 -10.469 1.00 92.44 94 VAL A O 1
ATOM 769 N N . LEU A 1 95 ? -2.911 -5.710 -11.921 1.00 91.62 95 LEU A N 1
ATOM 770 C CA . LEU A 1 95 ? -1.712 -4.944 -12.255 1.00 91.62 95 LEU A CA 1
ATOM 771 C C . LEU A 1 95 ? -2.058 -3.565 -12.835 1.00 91.62 95 LEU A C 1
ATOM 773 O O . LEU A 1 95 ? -1.455 -2.568 -12.439 1.00 91.62 95 LEU A O 1
ATOM 777 N N . ALA A 1 96 ? -3.037 -3.492 -13.742 1.00 91.62 96 ALA A N 1
ATOM 778 C CA . ALA A 1 96 ? -3.487 -2.231 -14.324 1.00 91.62 96 ALA A CA 1
ATOM 779 C C . ALA A 1 96 ? -4.111 -1.302 -13.269 1.00 91.62 96 ALA A C 1
ATOM 781 O O . ALA A 1 96 ? -3.787 -0.115 -13.227 1.00 91.62 96 ALA A O 1
ATOM 782 N N . LYS A 1 97 ? -4.963 -1.832 -12.381 1.00 93.31 97 LYS A N 1
ATOM 783 C CA . LYS A 1 97 ? -5.558 -1.058 -11.277 1.00 93.31 97 LYS A CA 1
ATOM 784 C C . LYS A 1 97 ? -4.500 -0.553 -10.297 1.00 93.31 97 LYS A C 1
ATOM 786 O O . LYS A 1 97 ? -4.507 0.630 -9.964 1.00 93.31 97 LYS A O 1
ATOM 791 N N . LEU A 1 98 ? -3.551 -1.403 -9.908 1.00 93.12 98 LEU A N 1
ATOM 792 C CA . LEU A 1 98 ? -2.445 -1.025 -9.032 1.00 93.12 98 LEU A CA 1
ATOM 793 C C . LEU A 1 98 ? -1.571 0.064 -9.669 1.00 93.12 98 LEU A C 1
ATOM 795 O O . LEU A 1 98 ? -1.232 1.050 -9.016 1.00 93.12 98 LEU A O 1
ATOM 799 N N . TYR A 1 99 ? -1.249 -0.071 -10.959 1.00 91.94 99 TYR A N 1
ATOM 800 C CA . TYR A 1 99 ? -0.508 0.956 -11.688 1.00 91.94 99 TYR A CA 1
ATOM 801 C C . TYR A 1 99 ? -1.268 2.288 -11.746 1.00 91.94 99 TYR A C 1
ATOM 803 O O . TYR A 1 99 ? -0.671 3.342 -11.532 1.00 91.94 99 TYR A O 1
ATOM 811 N N . ASN A 1 100 ? -2.586 2.251 -11.963 1.00 91.56 100 ASN A N 1
ATOM 812 C CA . ASN A 1 100 ? -3.424 3.449 -11.975 1.00 91.56 100 ASN A CA 1
ATOM 813 C C . ASN A 1 100 ? -3.443 4.163 -10.614 1.00 91.56 100 ASN A C 1
ATOM 815 O O . ASN A 1 100 ? -3.317 5.388 -10.585 1.00 91.56 100 ASN A O 1
ATOM 819 N N . LEU A 1 101 ? -3.531 3.421 -9.501 1.00 91.44 101 LEU A N 1
ATOM 820 C CA . LEU A 1 101 ? -3.421 3.993 -8.151 1.00 91.44 101 LEU A CA 1
ATOM 821 C C . LEU A 1 101 ? -2.071 4.696 -7.957 1.00 91.44 101 LEU A C 1
ATOM 823 O O . LEU A 1 101 ? -2.007 5.819 -7.461 1.00 91.44 101 LEU A O 1
ATOM 827 N N . ILE A 1 102 ? -0.986 4.065 -8.409 1.00 91.81 102 ILE A N 1
ATOM 828 C CA . ILE A 1 102 ? 0.362 4.636 -8.324 1.00 91.81 102 ILE A CA 1
ATOM 829 C C . ILE A 1 102 ? 0.489 5.896 -9.179 1.00 91.81 102 ILE A C 1
ATOM 831 O O . ILE A 1 102 ? 1.049 6.891 -8.715 1.00 91.81 102 ILE A O 1
ATOM 835 N N . GLU A 1 103 ? -0.017 5.888 -10.413 1.00 89.69 103 GLU A N 1
ATOM 836 C CA . GLU A 1 103 ? 0.028 7.056 -11.297 1.00 89.69 103 GLU A CA 1
ATOM 837 C C . GLU A 1 103 ? -0.754 8.240 -10.706 1.00 89.69 103 GLU A C 1
ATOM 839 O O . GLU A 1 103 ? -0.338 9.395 -10.841 1.00 89.69 103 GLU A O 1
ATOM 844 N N . LYS A 1 104 ? -1.850 7.952 -10.000 1.00 87.25 104 LYS A N 1
ATOM 845 C CA . LYS A 1 104 ? -2.706 8.938 -9.337 1.00 87.25 104 LYS A CA 1
ATOM 846 C C . LYS A 1 104 ? -2.321 9.227 -7.885 1.00 87.25 104 LYS A C 1
ATOM 848 O O . LYS A 1 104 ? -3.042 9.973 -7.232 1.00 87.25 104 LYS A O 1
ATOM 853 N N . ARG A 1 105 ? -1.174 8.748 -7.389 1.00 82.62 105 ARG A N 1
ATOM 854 C CA . ARG A 1 105 ? -0.789 8.831 -5.963 1.00 82.62 105 ARG A CA 1
ATOM 855 C C . ARG A 1 105 ? -0.833 10.225 -5.325 1.00 82.62 105 ARG A C 1
ATOM 857 O O . ARG A 1 105 ? -1.017 10.334 -4.121 1.00 82.62 105 ARG A O 1
ATOM 864 N N . ASN A 1 106 ? -0.657 11.280 -6.124 1.00 77.88 106 ASN A N 1
ATOM 865 C CA . ASN A 1 106 ? -0.698 12.679 -5.672 1.00 77.88 106 ASN A CA 1
ATOM 866 C C . ASN A 1 106 ? -2.083 13.333 -5.845 1.00 77.88 106 ASN A C 1
ATOM 868 O O . ASN A 1 106 ? -2.244 14.522 -5.568 1.00 77.88 106 ASN A O 1
ATOM 872 N N . SER A 1 107 ? -3.063 12.601 -6.374 1.00 77.88 107 SER A N 1
ATOM 873 C CA . SER A 1 107 ? -4.438 13.071 -6.519 1.00 77.88 107 SER A CA 1
ATOM 874 C C . SER A 1 107 ? -5.146 13.057 -5.166 1.00 77.88 107 SER A C 1
ATOM 876 O O . SER A 1 107 ? -4.824 12.260 -4.287 1.00 77.88 107 SER A O 1
ATOM 878 N N . LYS A 1 108 ? -6.124 13.952 -5.001 1.00 70.44 108 LYS A N 1
ATOM 879 C CA . LYS A 1 108 ? -6.974 13.968 -3.803 1.00 70.44 108 LYS A CA 1
ATOM 880 C C . LYS A 1 108 ? -7.978 12.814 -3.787 1.00 70.44 108 LYS A C 1
ATOM 882 O O . LYS A 1 108 ? -8.415 12.432 -2.710 1.00 70.44 108 LYS A O 1
ATOM 887 N N . ASP A 1 109 ? -8.323 12.295 -4.964 1.00 68.44 109 ASP A N 1
ATOM 888 C CA . ASP A 1 109 ? -9.406 11.326 -5.143 1.00 68.44 109 ASP A CA 1
ATOM 889 C C . ASP A 1 109 ? -8.930 9.882 -4.932 1.00 68.44 109 ASP A C 1
ATOM 891 O O . ASP A 1 109 ? -9.660 9.059 -4.390 1.00 68.44 109 ASP A O 1
ATOM 895 N N . GLU A 1 110 ? -7.687 9.570 -5.316 1.00 70.69 110 GLU A N 1
ATOM 896 C CA . GLU A 1 110 ? -7.092 8.234 -5.176 1.00 70.69 110 GLU A CA 1
ATOM 897 C C . GLU A 1 110 ? -5.673 8.330 -4.584 1.00 70.69 110 GLU A C 1
ATOM 899 O O . GLU A 1 110 ? -4.688 8.033 -5.268 1.00 70.69 110 GLU A O 1
ATOM 904 N N . PRO A 1 111 ? -5.532 8.779 -3.322 1.00 72.88 111 PRO A N 1
ATOM 905 C CA . PRO A 1 111 ? -4.232 8.832 -2.673 1.00 72.88 111 PRO A CA 1
ATOM 906 C C . PRO A 1 111 ? -3.653 7.421 -2.518 1.00 72.88 111 PRO A C 1
ATOM 908 O O . PRO A 1 111 ? -4.356 6.459 -2.201 1.00 72.88 111 PRO A O 1
ATOM 911 N N . PHE A 1 112 ? -2.347 7.311 -2.741 1.00 82.06 112 PHE A N 1
ATOM 912 C CA . PHE A 1 112 ? -1.579 6.077 -2.603 1.00 82.06 112 PHE A CA 1
ATOM 913 C C . PHE A 1 112 ? -0.212 6.416 -2.008 1.00 82.06 112 PHE A C 1
ATOM 915 O O . PHE A 1 112 ? 0.426 7.388 -2.412 1.00 82.06 112 PHE A O 1
ATOM 922 N N . SER A 1 113 ? 0.264 5.619 -1.054 1.00 79.38 113 SER A N 1
ATOM 923 C CA . SER A 1 113 ? 1.563 5.840 -0.418 1.00 79.38 113 SER A CA 1
ATOM 924 C C . SER A 1 113 ? 2.321 4.534 -0.278 1.00 79.38 113 SER A C 1
ATOM 926 O O . SER A 1 113 ? 1.781 3.560 0.218 1.00 79.38 113 SER A O 1
ATOM 928 N N . VAL A 1 114 ? 3.602 4.540 -0.648 1.00 81.81 114 VAL A N 1
ATOM 929 C CA . VAL A 1 114 ? 4.572 3.472 -0.331 1.00 81.81 114 VAL A CA 1
ATOM 930 C C . VAL A 1 114 ? 5.438 3.827 0.880 1.00 81.81 114 VAL A C 1
ATOM 932 O O . VAL A 1 114 ? 6.384 3.113 1.207 1.00 81.81 114 VAL A O 1
ATOM 935 N N . GLY A 1 115 ? 5.140 4.937 1.566 1.00 83.88 115 GLY A N 1
ATOM 936 C CA . GLY A 1 115 ? 5.907 5.406 2.724 1.00 83.88 115 GLY A CA 1
ATOM 937 C C . GLY A 1 115 ? 5.973 4.366 3.846 1.00 83.88 115 GLY A C 1
ATOM 938 O O . GLY A 1 115 ? 7.022 4.189 4.457 1.00 83.88 115 GLY A O 1
ATOM 939 N N . PHE A 1 116 ? 4.902 3.591 4.023 1.00 86.06 116 PHE A N 1
ATOM 940 C CA . PHE A 1 116 ? 4.790 2.538 5.033 1.00 86.06 116 PHE A CA 1
ATOM 941 C C . PHE A 1 116 ? 5.624 1.278 4.741 1.00 86.06 116 PHE A C 1
ATOM 943 O O . PHE A 1 116 ? 5.705 0.396 5.596 1.00 86.06 116 PHE A O 1
ATOM 950 N N . ILE A 1 117 ? 6.282 1.189 3.581 1.00 85.88 117 ILE A N 1
ATOM 951 C CA . ILE A 1 117 ? 7.132 0.050 3.215 1.00 85.88 117 ILE A CA 1
ATOM 952 C C . ILE A 1 117 ? 8.528 0.196 3.852 1.00 85.88 117 ILE A C 1
ATOM 954 O O . ILE A 1 117 ? 9.096 1.295 3.809 1.00 85.88 117 ILE A O 1
ATOM 958 N N . PRO A 1 118 ? 9.113 -0.869 4.434 1.00 78.88 118 PRO A N 1
ATOM 959 C CA . PRO A 1 118 ? 10.452 -0.820 5.013 1.00 78.88 118 PRO A CA 1
ATOM 960 C C . PRO A 1 118 ? 11.539 -0.468 3.993 1.00 78.88 118 PRO A C 1
ATOM 962 O O . PRO A 1 118 ? 11.485 -0.852 2.819 1.00 78.88 118 PRO A O 1
ATOM 965 N N . GLN A 1 119 ? 12.572 0.227 4.470 1.00 74.81 119 GLN A N 1
ATOM 966 C CA . GLN A 1 119 ? 13.660 0.700 3.621 1.00 74.81 119 GLN A CA 1
ATOM 967 C C . GLN A 1 119 ? 14.531 -0.449 3.098 1.00 74.81 119 GLN A C 1
ATOM 969 O O . GLN A 1 119 ? 14.762 -0.565 1.894 1.00 74.81 119 GLN A O 1
ATOM 974 N N . SER A 1 120 ? 14.982 -1.305 4.012 1.00 67.69 120 SER A N 1
ATOM 975 C CA . SER A 1 120 ? 15.810 -2.473 3.728 1.00 67.69 120 SER A CA 1
ATOM 976 C C . SER A 1 120 ? 15.374 -3.671 4.564 1.00 67.69 120 SER A C 1
ATOM 978 O O . SER A 1 120 ? 14.499 -3.587 5.432 1.00 67.69 120 SER A O 1
ATOM 980 N N . SER A 1 121 ? 16.035 -4.806 4.343 1.00 62.06 121 SER A N 1
ATOM 981 C CA . SER A 1 121 ? 15.784 -5.984 5.166 1.00 62.06 121 SER A CA 1
ATOM 982 C C . SER A 1 121 ? 16.282 -5.865 6.598 1.00 62.06 121 SER A C 1
ATOM 984 O O . SER A 1 121 ? 15.734 -6.514 7.484 1.00 62.06 121 SER A O 1
ATOM 986 N N . LYS A 1 122 ? 17.283 -5.017 6.837 1.00 58.97 122 LYS A N 1
ATOM 987 C CA . LYS A 1 122 ? 17.801 -4.746 8.182 1.00 58.97 122 LYS A CA 1
ATOM 988 C C . LYS A 1 122 ? 16.826 -3.900 8.995 1.00 58.97 122 LYS A C 1
ATOM 990 O O . LYS A 1 122 ? 16.715 -4.083 10.200 1.00 58.97 122 LYS A O 1
ATOM 995 N N . ASP A 1 123 ? 16.060 -3.055 8.314 1.00 59.25 123 ASP A N 1
ATOM 996 C CA . ASP A 1 123 ? 15.089 -2.156 8.939 1.00 59.25 123 ASP A CA 1
ATOM 997 C C . ASP A 1 123 ? 13.742 -2.827 9.193 1.00 59.25 123 ASP A C 1
ATOM 999 O O . ASP A 1 123 ? 12.828 -2.193 9.703 1.00 59.25 123 ASP A O 1
ATOM 1003 N N . THR A 1 124 ? 13.574 -4.109 8.850 1.00 58.03 124 THR A N 1
ATOM 1004 C CA . THR A 1 124 ? 12.248 -4.722 9.022 1.00 58.03 124 THR A CA 1
ATOM 1005 C C . THR A 1 124 ? 11.924 -5.081 10.463 1.00 58.03 124 THR A C 1
ATOM 1007 O O . THR A 1 124 ? 10.763 -5.275 10.785 1.00 58.03 124 THR A O 1
ATOM 1010 N N . CYS A 1 125 ? 12.934 -5.134 11.332 1.00 56.41 125 CYS A N 1
ATOM 1011 C CA . CYS A 1 125 ? 12.746 -5.350 12.767 1.00 56.41 125 CYS A CA 1
ATOM 1012 C C . CYS A 1 125 ? 12.649 -4.023 13.540 1.00 56.41 125 CYS A C 1
ATOM 1014 O O . CYS A 1 125 ? 12.491 -4.035 14.757 1.00 56.41 125 CYS A O 1
ATOM 1016 N N . CYS A 1 126 ? 12.797 -2.880 12.858 1.00 62.47 126 CYS A N 1
ATOM 1017 C CA . CYS A 1 126 ? 12.960 -1.574 13.486 1.00 62.47 126 CYS A CA 1
ATOM 1018 C C . CYS A 1 126 ? 12.014 -0.557 12.847 1.00 62.47 126 CYS A C 1
ATOM 1020 O O . CYS A 1 126 ? 12.142 -0.203 11.678 1.00 62.47 126 CYS A O 1
ATOM 1022 N N . VAL A 1 127 ? 11.085 -0.021 13.632 1.00 73.12 127 VAL A N 1
ATOM 1023 C CA . VAL A 1 127 ? 10.150 1.004 13.161 1.00 73.12 127 VAL A CA 1
ATOM 1024 C C . VAL A 1 127 ? 10.726 2.382 13.461 1.00 73.12 127 VAL A C 1
ATOM 1026 O O . VAL A 1 127 ? 10.886 2.767 14.618 1.00 73.12 127 VAL A O 1
ATOM 1029 N N . SER A 1 128 ? 11.037 3.150 12.415 1.00 76.69 128 SER A N 1
ATOM 1030 C CA . SER A 1 128 ? 11.453 4.544 12.580 1.00 76.69 128 SER A CA 1
ATOM 1031 C C . SER A 1 128 ? 10.254 5.457 12.857 1.00 76.69 128 SER A C 1
ATOM 1033 O O . SER A 1 128 ? 9.111 5.143 12.519 1.00 76.69 128 SER A O 1
ATOM 1035 N N . ARG A 1 129 ? 10.511 6.649 13.411 1.00 77.50 129 ARG A N 1
ATOM 1036 C CA . ARG A 1 129 ? 9.468 7.668 13.623 1.00 77.50 129 ARG A CA 1
ATOM 1037 C C . ARG A 1 129 ? 8.741 8.034 12.328 1.00 77.50 129 ARG A C 1
ATOM 1039 O O . ARG A 1 129 ? 7.526 8.206 12.341 1.00 77.50 129 ARG A O 1
ATOM 1046 N N . GLN A 1 130 ? 9.484 8.195 11.233 1.00 82.44 130 GLN A N 1
ATOM 1047 C CA . GLN A 1 130 ? 8.885 8.526 9.943 1.00 82.44 130 GLN A CA 1
ATOM 1048 C C . GLN A 1 130 ? 8.036 7.361 9.433 1.00 82.44 130 GLN A C 1
ATOM 1050 O O . GLN A 1 130 ? 6.913 7.580 9.000 1.00 82.44 130 GLN A O 1
ATOM 1055 N N . GLN A 1 131 ? 8.526 6.130 9.592 1.00 81.94 131 GLN A N 1
ATOM 1056 C CA . GLN A 1 131 ? 7.792 4.930 9.208 1.00 81.94 131 GLN A CA 1
ATOM 1057 C C . GLN A 1 131 ? 6.450 4.824 9.936 1.00 81.94 131 GLN A C 1
ATOM 1059 O O . GLN A 1 131 ? 5.430 4.547 9.317 1.00 81.94 131 GLN A O 1
ATOM 1064 N N . LEU A 1 132 ? 6.441 5.079 11.246 1.00 85.19 132 LEU A N 1
ATOM 1065 C CA . LEU A 1 132 ? 5.222 5.050 12.046 1.00 85.19 132 LEU A CA 1
ATOM 1066 C C . LEU A 1 132 ? 4.206 6.105 11.588 1.00 85.19 132 LEU A C 1
ATOM 1068 O O . LEU A 1 132 ? 3.016 5.815 11.487 1.00 85.19 132 LEU A O 1
ATOM 1072 N N . LYS A 1 133 ? 4.671 7.322 11.279 1.00 85.94 133 LYS A N 1
ATOM 1073 C CA . LYS A 1 133 ? 3.814 8.368 10.702 1.00 85.94 133 LYS A CA 1
ATOM 1074 C C . LYS A 1 133 ? 3.226 7.921 9.367 1.00 85.94 133 LYS A C 1
ATOM 1076 O O . LYS A 1 133 ? 2.017 8.023 9.188 1.00 85.94 133 LYS A O 1
ATOM 1081 N N . ASP A 1 134 ? 4.060 7.380 8.483 1.00 89.38 134 ASP A N 1
ATOM 1082 C CA . ASP A 1 134 ? 3.639 6.918 7.161 1.00 89.38 134 ASP A CA 1
ATOM 1083 C C . ASP A 1 134 ? 2.621 5.768 7.253 1.00 89.38 134 ASP A C 1
ATOM 1085 O O . ASP A 1 134 ? 1.670 5.745 6.474 1.00 89.38 134 ASP A O 1
ATOM 1089 N N . VAL A 1 135 ? 2.770 4.852 8.222 1.00 89.81 135 VAL A N 1
ATOM 1090 C CA . VAL A 1 135 ? 1.790 3.788 8.518 1.00 89.81 135 VAL A CA 1
ATOM 1091 C C . VAL A 1 135 ? 0.449 4.389 8.935 1.00 89.81 135 VAL A C 1
ATOM 1093 O O . VAL A 1 135 ? -0.574 4.060 8.342 1.00 89.81 135 VAL A O 1
ATOM 1096 N N . CYS A 1 136 ? 0.427 5.301 9.911 1.00 89.06 136 CYS A N 1
ATOM 1097 C CA . CYS A 1 136 ? -0.829 5.910 10.355 1.00 89.06 136 CYS A CA 1
ATOM 1098 C C . CYS A 1 136 ? -1.511 6.721 9.242 1.00 89.06 136 CYS A C 1
ATOM 1100 O O . CYS A 1 136 ? -2.725 6.637 9.086 1.00 89.06 136 CYS A O 1
ATOM 1102 N N . THR A 1 137 ? -0.749 7.466 8.436 1.00 89.75 137 THR A N 1
ATOM 1103 C CA . THR A 1 137 ? -1.298 8.199 7.285 1.00 89.75 137 THR A CA 1
ATOM 1104 C C . THR A 1 137 ? -1.846 7.252 6.217 1.00 89.75 137 THR A C 1
ATOM 1106 O O . THR A 1 137 ? -2.910 7.509 5.660 1.00 89.75 137 THR A O 1
ATOM 1109 N N . ALA A 1 138 ? -1.162 6.141 5.936 1.00 91.56 138 ALA A N 1
ATOM 1110 C CA . ALA A 1 138 ? -1.656 5.149 4.986 1.00 91.56 138 ALA A CA 1
ATOM 1111 C C . ALA A 1 138 ? -2.938 4.460 5.487 1.00 91.56 138 ALA A C 1
ATOM 1113 O O . ALA A 1 138 ? -3.868 4.278 4.708 1.00 91.56 138 ALA A O 1
ATOM 1114 N N . LEU A 1 139 ? -3.045 4.162 6.786 1.00 91.94 139 LEU A N 1
ATOM 1115 C CA . LEU A 1 139 ? -4.292 3.668 7.382 1.00 91.94 139 LEU A CA 1
ATOM 1116 C C . LEU A 1 139 ? -5.441 4.672 7.224 1.00 91.94 139 LEU A C 1
ATOM 1118 O O . LEU A 1 139 ? -6.545 4.290 6.850 1.00 91.94 139 LEU A O 1
ATOM 1122 N N . GLU A 1 140 ? -5.203 5.963 7.476 1.00 88.81 140 GLU A N 1
ATOM 1123 C CA . GLU A 1 140 ? -6.207 7.020 7.272 1.00 88.81 140 GLU A CA 1
ATOM 1124 C C . GLU A 1 140 ? -6.718 7.067 5.825 1.00 88.81 140 GLU A C 1
ATOM 1126 O O . GLU A 1 140 ? -7.926 7.196 5.599 1.00 88.81 140 GLU A O 1
ATOM 1131 N N . VAL A 1 141 ? -5.815 6.897 4.857 1.00 88.88 141 VAL A N 1
ATOM 1132 C CA . VAL A 1 141 ? -6.156 6.790 3.435 1.00 88.88 141 VAL A CA 1
ATOM 1133 C C . VAL A 1 141 ? -7.013 5.556 3.160 1.00 88.88 141 VAL A C 1
ATOM 1135 O O . VAL A 1 141 ? -8.094 5.692 2.588 1.00 88.88 141 VAL A O 1
ATOM 1138 N N . GLU A 1 142 ? -6.580 4.369 3.586 1.00 90.31 142 GLU A N 1
ATOM 1139 C CA . GLU A 1 142 ? -7.286 3.122 3.264 1.00 90.31 142 GLU A CA 1
ATOM 1140 C C . GLU A 1 142 ? -8.648 3.009 3.952 1.00 90.31 142 GLU A C 1
ATOM 1142 O O . GLU A 1 142 ? -9.583 2.465 3.361 1.00 90.31 142 GLU A O 1
ATOM 1147 N N . LYS A 1 143 ? -8.797 3.575 5.155 1.00 89.50 143 LYS A N 1
ATOM 1148 C CA . LYS A 1 143 ? -10.098 3.706 5.823 1.00 89.50 143 LYS A CA 1
ATOM 1149 C C . LYS A 1 143 ? -11.054 4.586 5.030 1.00 89.50 143 LYS A C 1
ATOM 1151 O O . LYS A 1 143 ? -12.210 4.223 4.840 1.00 89.50 143 LYS A O 1
ATOM 1156 N N . SER A 1 144 ? -10.562 5.737 4.571 1.00 85.19 144 SER A N 1
ATOM 1157 C CA . SER A 1 144 ? -11.368 6.696 3.812 1.00 85.19 144 SER A CA 1
ATOM 1158 C C . SER A 1 144 ? -11.755 6.142 2.441 1.00 85.19 144 SER A C 1
ATOM 1160 O O . SER A 1 144 ? -12.869 6.359 1.990 1.00 85.19 144 SER A O 1
ATOM 1162 N N . ALA A 1 145 ? -10.860 5.395 1.789 1.00 85.12 145 ALA A N 1
ATOM 1163 C CA . ALA A 1 145 ? -11.109 4.808 0.474 1.00 85.12 145 ALA A CA 1
ATOM 1164 C C . ALA A 1 145 ? -12.119 3.648 0.486 1.00 85.12 145 ALA A C 1
ATOM 1166 O O . ALA A 1 145 ? -12.668 3.311 -0.560 1.00 85.12 145 ALA A O 1
ATOM 1167 N N . GLN A 1 146 ? -12.328 3.014 1.641 1.00 86.00 146 GLN A N 1
ATOM 1168 C CA . GLN A 1 146 ? -13.238 1.876 1.815 1.00 86.00 146 GLN A CA 1
ATOM 1169 C C . GLN A 1 146 ? -14.482 2.232 2.638 1.00 86.00 146 GLN A C 1
ATOM 1171 O O . GLN A 1 146 ? -15.235 1.331 3.003 1.00 86.00 146 GLN A O 1
ATOM 1176 N N . ASP A 1 147 ? -14.679 3.519 2.951 1.00 83.25 147 ASP A N 1
ATOM 1177 C CA . ASP A 1 147 ? -15.774 4.013 3.792 1.00 83.25 147 ASP A CA 1
ATOM 1178 C C . ASP A 1 147 ? -15.920 3.213 5.101 1.00 83.25 147 ASP A C 1
ATOM 1180 O O . ASP A 1 147 ? -17.022 2.859 5.524 1.00 83.25 147 ASP A O 1
ATOM 1184 N N . ILE A 1 148 ? -14.785 2.901 5.745 1.00 84.19 148 ILE A N 1
ATOM 1185 C CA . ILE A 1 148 ? -14.772 2.119 6.985 1.00 84.19 148 ILE A CA 1
ATOM 1186 C C . ILE A 1 148 ? -15.508 2.882 8.078 1.00 84.19 148 ILE A C 1
ATOM 1188 O O . ILE A 1 148 ? -15.210 4.042 8.376 1.00 84.19 148 ILE A O 1
ATOM 1192 N N . GLU A 1 149 ? -16.427 2.185 8.731 1.00 78.31 149 GLU A N 1
ATOM 1193 C CA . GLU A 1 149 ? -17.154 2.688 9.883 1.00 78.31 149 GLU A CA 1
ATOM 1194 C C . GLU A 1 149 ? -16.819 1.880 11.140 1.00 78.31 149 GLU A C 1
ATOM 1196 O O . GLU A 1 149 ? -16.488 0.698 11.038 1.00 78.31 149 GLU A O 1
ATOM 1201 N N . PRO A 1 150 ? -16.938 2.483 12.337 1.00 75.88 150 PRO A N 1
ATOM 1202 C CA . PRO A 1 150 ? -16.798 1.741 13.581 1.00 75.88 150 PRO A CA 1
ATOM 1203 C C . PRO A 1 150 ? -17.898 0.683 13.686 1.00 75.88 150 PRO A C 1
ATOM 1205 O O . PRO A 1 150 ? -19.038 0.938 13.286 1.00 75.88 150 PRO A O 1
ATOM 1208 N N . ALA A 1 151 ? -17.599 -0.454 14.318 1.00 69.38 151 ALA A N 1
ATOM 1209 C CA . ALA A 1 151 ? -18.562 -1.539 14.535 1.00 69.38 151 ALA A CA 1
ATOM 1210 C C . ALA A 1 151 ? -19.901 -1.074 15.160 1.00 69.38 151 ALA A C 1
ATOM 1212 O O . ALA A 1 151 ? -20.950 -1.638 14.860 1.00 69.38 151 ALA A O 1
ATOM 1213 N N . ASN A 1 152 ? -19.883 -0.005 15.969 1.00 67.62 152 ASN A N 1
ATOM 1214 C CA . ASN A 1 152 ? -21.060 0.603 16.600 1.00 67.62 152 ASN A CA 1
ATOM 1215 C C . ASN A 1 152 ? -21.372 2.012 16.051 1.00 67.62 152 ASN A C 1
ATOM 1217 O O . ASN A 1 152 ? -21.595 2.951 16.813 1.00 67.62 152 ASN A O 1
ATOM 1221 N N . SER A 1 153 ? -21.397 2.198 14.727 1.00 69.81 153 SER A N 1
ATOM 1222 C CA . SER A 1 153 ? -21.628 3.520 14.114 1.00 69.81 153 SER A CA 1
ATOM 1223 C C . SER A 1 153 ? -23.057 4.071 14.270 1.00 69.81 153 SER A C 1
ATOM 1225 O O . SER A 1 153 ? -23.271 5.270 14.070 1.00 69.81 153 SER A O 1
ATOM 1227 N N . GLY A 1 154 ? -24.032 3.234 14.652 1.00 74.38 154 GLY A N 1
ATOM 1228 C CA . GLY A 1 154 ? -25.457 3.584 14.763 1.00 74.38 154 GLY A CA 1
ATOM 1229 C C . GLY A 1 154 ? -25.733 4.850 15.590 1.00 74.38 154 GLY A C 1
ATOM 1230 O O . GLY A 1 154 ? -26.236 5.826 15.029 1.00 74.38 154 GLY A O 1
ATOM 1231 N N . PRO A 1 155 ? -25.325 4.910 16.871 1.00 79.56 155 PRO A N 1
ATOM 1232 C CA . PRO A 1 155 ? -25.517 6.092 17.713 1.00 79.56 155 PRO A CA 1
ATOM 1233 C C . PRO A 1 155 ? -24.864 7.365 17.155 1.00 79.56 155 PRO A C 1
ATOM 1235 O O . PRO A 1 155 ? -25.441 8.450 17.226 1.00 79.56 155 PRO A O 1
ATOM 1238 N N . LEU A 1 156 ? -23.675 7.257 16.550 1.00 76.88 156 LEU A N 1
ATOM 1239 C CA . LEU A 1 156 ? -22.989 8.404 15.947 1.00 76.88 156 LEU A CA 1
ATOM 1240 C C . LEU A 1 156 ? -23.719 8.899 14.690 1.00 76.88 156 LEU A C 1
ATOM 1242 O O . LEU A 1 156 ? -23.823 10.107 14.469 1.00 76.88 156 LEU A O 1
ATOM 1246 N N . LYS A 1 157 ? -24.260 7.989 13.872 1.00 78.44 157 LYS A N 1
ATOM 1247 C CA . LYS A 1 157 ? -25.102 8.335 12.718 1.00 78.44 157 LYS A CA 1
ATOM 1248 C C . LYS A 1 157 ? -26.386 9.027 13.154 1.00 78.44 157 LYS A C 1
ATOM 1250 O O . LYS A 1 157 ? -26.729 10.065 12.588 1.00 78.44 157 LYS A O 1
ATOM 1255 N N . GLU A 1 158 ? -27.060 8.494 14.166 1.00 82.50 158 GLU A N 1
ATOM 1256 C CA . GLU A 1 158 ? -28.264 9.093 14.745 1.00 82.50 158 GLU A CA 1
ATOM 1257 C C . GLU A 1 158 ? -27.976 10.482 15.322 1.00 82.50 158 GLU A C 1
ATOM 1259 O O . GLU A 1 158 ? -28.737 11.422 15.081 1.00 82.50 158 GLU A O 1
ATOM 1264 N N . LEU A 1 159 ? -26.834 10.660 15.994 1.00 83.50 159 LEU A N 1
ATOM 1265 C CA . LEU A 1 159 ? -26.384 11.958 16.491 1.00 83.50 159 LEU A CA 1
ATOM 1266 C C . LEU A 1 159 ? -26.111 12.942 15.343 1.00 83.50 159 LEU A C 1
ATOM 1268 O O . LEU A 1 159 ? -26.620 14.064 15.365 1.00 83.50 159 LEU A O 1
ATOM 1272 N N . LYS A 1 160 ? -25.375 12.524 14.300 1.00 82.75 160 LYS A N 1
ATOM 1273 C CA . LYS A 1 160 ? -25.143 13.336 13.089 1.00 82.75 160 LYS A CA 1
ATOM 1274 C C . LYS A 1 160 ? -26.464 13.776 12.462 1.00 82.75 160 LYS A C 1
ATOM 1276 O O . LYS A 1 160 ? -26.607 14.939 12.083 1.00 82.75 160 LYS A O 1
ATOM 1281 N N . GLN A 1 161 ? -27.421 12.859 12.329 1.00 84.25 161 GLN A N 1
ATOM 1282 C CA . GLN A 1 161 ? -28.738 13.144 11.759 1.00 84.25 161 GLN A CA 1
ATOM 1283 C C . GLN A 1 161 ? -29.541 14.101 12.643 1.00 84.25 161 GLN A C 1
ATOM 1285 O O . GLN A 1 161 ? -30.101 15.068 12.128 1.00 84.25 161 GLN A O 1
ATOM 1290 N N . SER A 1 162 ? -29.542 13.884 13.958 1.00 84.81 162 SER A N 1
ATOM 1291 C CA . SER A 1 162 ? -30.238 14.729 14.933 1.00 84.81 162 SER A CA 1
ATOM 1292 C C . SER A 1 162 ? -29.697 16.157 14.932 1.00 84.81 162 SER A C 1
ATOM 1294 O O . SER A 1 162 ? -30.471 17.108 14.892 1.00 84.81 162 SER A O 1
ATOM 1296 N N . ILE A 1 163 ? -28.375 16.330 14.869 1.00 82.50 163 ILE A N 1
ATOM 1297 C CA . ILE A 1 163 ? -27.744 17.655 14.801 1.00 82.50 163 ILE A CA 1
ATOM 1298 C C . ILE A 1 163 ? -28.001 18.317 13.444 1.00 82.50 163 ILE A C 1
ATOM 1300 O O . ILE A 1 163 ? -28.350 19.494 13.397 1.00 82.50 163 ILE A O 1
ATOM 1304 N N . LYS A 1 164 ? -27.900 17.580 12.328 1.00 82.19 164 LYS A N 1
ATOM 1305 C CA . LYS A 1 164 ? -28.261 18.111 10.999 1.00 82.19 164 LYS A CA 1
ATOM 1306 C C . LYS A 1 164 ? -29.724 18.558 10.950 1.00 82.19 164 LYS A C 1
ATOM 1308 O O . LYS A 1 164 ? -30.027 19.588 10.348 1.00 82.19 164 LYS A O 1
ATOM 1313 N N . LYS A 1 165 ? -30.623 17.811 11.598 1.00 83.31 165 LYS A N 1
ATOM 1314 C CA . LYS A 1 165 ? -32.039 18.159 11.745 1.00 83.31 165 LYS A CA 1
ATOM 1315 C C . LYS A 1 165 ? -32.214 19.417 12.600 1.00 83.31 165 LYS A C 1
ATOM 1317 O O . LYS A 1 165 ? -32.847 20.353 12.129 1.00 83.31 165 LYS A O 1
ATOM 1322 N N . LEU A 1 166 ? -31.552 19.505 13.754 1.00 81.62 166 LEU A N 1
ATOM 1323 C CA . LEU A 1 166 ? -31.557 20.691 14.619 1.00 81.62 166 LEU A CA 1
ATOM 1324 C C . LEU A 1 166 ? -31.024 21.945 13.902 1.00 81.62 166 LEU A C 1
ATOM 1326 O O . LEU A 1 166 ? -31.576 23.035 14.034 1.00 81.62 166 LEU A O 1
ATOM 1330 N N . ILE A 1 167 ? -29.973 21.814 13.089 1.00 75.12 167 ILE A N 1
ATOM 1331 C CA . ILE A 1 167 ? -29.452 22.917 12.264 1.00 75.12 167 ILE A CA 1
ATOM 1332 C C . ILE A 1 167 ? -30.477 23.323 11.206 1.00 75.12 167 ILE A C 1
ATOM 1334 O O . ILE A 1 167 ? -30.682 24.508 10.961 1.00 75.12 167 ILE A O 1
ATOM 1338 N N . LYS A 1 168 ? -31.142 22.352 10.573 1.00 74.62 168 LYS A N 1
ATOM 1339 C CA . LYS A 1 168 ? -32.196 22.622 9.589 1.00 74.62 168 LYS A CA 1
ATOM 1340 C C . LYS A 1 168 ? -33.403 23.317 10.227 1.00 74.62 168 LYS A C 1
ATOM 1342 O O . LYS A 1 168 ? -33.981 24.185 9.587 1.00 74.62 168 LYS A O 1
ATOM 1347 N N . GLU A 1 169 ? -33.752 22.960 11.459 1.00 74.88 169 GLU A N 1
ATOM 1348 C CA . GLU A 1 169 ? -34.867 23.533 12.224 1.00 74.88 169 GLU A CA 1
ATOM 1349 C C . GLU A 1 169 ? -34.525 24.909 12.818 1.00 74.88 169 GLU A C 1
ATOM 1351 O O . GLU A 1 169 ? -35.366 25.801 12.826 1.00 74.88 169 GLU A O 1
ATOM 1356 N N . SER A 1 170 ? -33.273 25.143 13.221 1.00 68.44 170 SER A N 1
ATOM 1357 C CA . SER A 1 170 ? -32.807 26.448 13.725 1.00 68.44 170 SER A CA 1
ATOM 1358 C C . SER A 1 170 ? -32.621 27.515 12.636 1.00 68.44 170 SER A C 1
ATOM 1360 O O . SER A 1 170 ? -32.454 28.695 12.952 1.00 68.44 170 SER A O 1
ATOM 1362 N N . ARG A 1 171 ? -32.727 27.144 11.348 1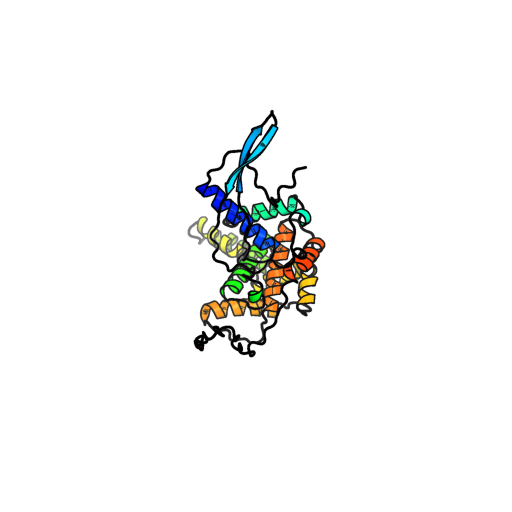.00 59.81 171 ARG A N 1
ATOM 1363 C CA . ARG A 1 171 ? -32.748 28.073 10.197 1.00 59.81 171 ARG A CA 1
ATOM 1364 C C . ARG A 1 171 ? -33.954 29.025 10.173 1.00 59.81 171 ARG A C 1
ATOM 1366 O O . ARG A 1 171 ? -34.051 29.804 9.229 1.00 59.81 171 ARG A O 1
ATOM 1373 N N . VAL A 1 172 ? -34.857 28.977 11.154 1.00 51.34 172 VAL A N 1
ATOM 1374 C CA . VAL A 1 172 ? -36.087 29.777 11.124 1.00 51.34 172 VAL A CA 1
ATOM 1375 C C . VAL A 1 172 ? -35.866 31.258 11.468 1.00 51.34 172 VAL A C 1
ATOM 1377 O O . VAL A 1 172 ? -36.515 32.058 10.813 1.00 51.34 172 VAL A O 1
ATOM 1380 N N . GLU A 1 173 ? -34.925 31.688 12.328 1.00 51.09 173 GLU A N 1
ATOM 1381 C CA . GLU A 1 173 ? -34.880 33.132 12.700 1.00 51.09 173 GLU A CA 1
ATOM 1382 C C . GLU A 1 173 ? -33.504 33.803 12.949 1.00 51.09 173 GLU A C 1
ATOM 1384 O O . GLU A 1 173 ? -33.456 35.027 12.938 1.00 51.09 173 GLU A O 1
ATOM 1389 N N . ASN A 1 174 ? -32.370 33.094 13.114 1.00 54.47 174 ASN A N 1
ATOM 1390 C CA . ASN A 1 174 ? -31.133 33.736 13.633 1.00 54.47 174 ASN A CA 1
ATOM 1391 C C . ASN A 1 174 ? -29.798 33.428 12.910 1.00 54.47 174 ASN A C 1
ATOM 1393 O O . ASN A 1 174 ? -28.735 33.783 13.420 1.00 54.47 174 ASN A O 1
ATOM 1397 N N . PHE A 1 175 ? -29.791 32.789 11.733 1.00 54.78 175 PHE A N 1
ATOM 1398 C CA . PHE A 1 175 ? -28.537 32.554 10.992 1.00 54.78 175 PHE A CA 1
ATOM 1399 C C . PHE A 1 175 ? -28.229 33.709 10.015 1.00 54.78 175 PHE A C 1
ATOM 1401 O O . PHE A 1 175 ? -29.076 34.003 9.174 1.00 54.78 175 PHE A O 1
ATOM 1408 N N . PRO A 1 176 ? -27.019 34.318 10.027 1.00 54.38 176 PRO A N 1
ATOM 1409 C CA . PRO A 1 176 ? -26.720 35.509 9.217 1.00 54.38 176 PRO A CA 1
ATOM 1410 C C . PRO A 1 176 ? -26.746 35.303 7.690 1.00 54.38 176 PRO A C 1
ATOM 1412 O O . PRO A 1 176 ? -26.581 36.262 6.945 1.00 54.38 176 PRO A O 1
ATOM 1415 N N . SER A 1 177 ? -26.890 34.071 7.192 1.00 55.69 177 SER A N 1
ATOM 1416 C CA . SER A 1 177 ? -27.075 33.757 5.765 1.00 55.69 177 SER A CA 1
ATOM 1417 C C . SER A 1 177 ? -27.318 32.256 5.557 1.00 55.69 177 SER A C 1
ATOM 1419 O O . SER A 1 177 ? -26.855 31.423 6.340 1.00 55.69 177 SER A O 1
ATOM 1421 N N . GLN A 1 178 ? -27.982 31.880 4.453 1.00 54.00 178 GLN A N 1
ATOM 1422 C CA . GLN A 1 178 ? -28.139 30.472 4.044 1.00 54.00 178 GLN A CA 1
ATOM 1423 C C . GLN A 1 178 ? -26.787 29.739 3.878 1.00 54.00 178 GLN A C 1
ATOM 1425 O O . GLN A 1 178 ? -26.716 28.522 4.063 1.00 54.00 178 GLN A O 1
ATOM 1430 N N . THR A 1 179 ? -25.702 30.472 3.606 1.00 53.81 179 THR A N 1
ATOM 1431 C CA . THR A 1 179 ? -24.338 29.959 3.402 1.00 53.81 179 THR A CA 1
ATOM 1432 C C . THR A 1 179 ? -23.607 29.567 4.692 1.00 53.81 179 THR A C 1
ATOM 1434 O O . THR A 1 179 ? -22.710 28.730 4.629 1.00 53.81 179 THR A O 1
ATOM 1437 N N . GLY A 1 180 ? -24.000 30.071 5.870 1.00 56.66 180 GLY A N 1
ATOM 1438 C CA . GLY A 1 180 ? -23.333 29.760 7.151 1.00 56.66 180 GLY A CA 1
ATOM 1439 C C . GLY A 1 180 ? -23.528 28.321 7.654 1.00 56.66 180 GLY A C 1
ATOM 1440 O O . GLY A 1 180 ? -22.755 27.821 8.466 1.00 56.66 180 GLY A O 1
ATOM 1441 N N . SER A 1 181 ? -24.538 27.622 7.138 1.00 57.16 181 SER A N 1
ATOM 1442 C CA . SER A 1 181 ? -24.844 26.233 7.509 1.00 57.16 181 SER A CA 1
ATOM 1443 C C . SER A 1 181 ? -24.061 25.184 6.703 1.00 57.16 181 SER A C 1
ATOM 1445 O O . SER A 1 181 ? -23.947 24.038 7.137 1.00 57.16 181 SER A O 1
ATOM 1447 N N . THR A 1 182 ? -23.494 25.558 5.551 1.00 61.62 182 THR A N 1
ATOM 1448 C CA . THR A 1 182 ? -22.699 24.661 4.694 1.00 61.62 182 THR A CA 1
ATOM 1449 C C . THR A 1 182 ? -21.380 24.238 5.356 1.00 61.62 182 THR A C 1
ATOM 1451 O O . THR A 1 182 ? -21.113 23.037 5.383 1.00 61.62 182 THR A O 1
ATOM 1454 N N . PRO A 1 183 ? -20.595 25.143 5.980 1.00 70.19 183 PRO A N 1
ATOM 1455 C CA . PRO A 1 183 ? -19.393 24.763 6.726 1.00 70.19 183 PRO A CA 1
ATOM 1456 C C . PRO A 1 183 ? -19.695 23.860 7.927 1.00 70.19 183 PRO A C 1
ATOM 1458 O O . PRO A 1 183 ? -18.969 22.905 8.185 1.00 70.19 183 PRO A O 1
ATOM 1461 N N . ILE A 1 184 ? -20.793 24.126 8.645 1.00 70.06 184 ILE A N 1
ATOM 1462 C CA . ILE A 1 184 ? -21.195 23.340 9.822 1.00 70.06 184 ILE A CA 1
ATOM 1463 C C . ILE A 1 184 ? -21.593 21.922 9.399 1.00 70.06 184 ILE A C 1
ATOM 1465 O O . ILE A 1 184 ? -21.118 20.945 9.974 1.00 70.06 184 ILE A O 1
ATOM 1469 N N . ASN A 1 185 ? -22.412 21.796 8.351 1.00 70.00 185 ASN A N 1
ATOM 1470 C CA . ASN A 1 185 ? -22.794 20.495 7.807 1.00 70.00 185 ASN A CA 1
ATOM 1471 C C . ASN A 1 185 ? -21.595 19.727 7.239 1.00 70.00 185 ASN A C 1
ATOM 1473 O O . ASN A 1 185 ? -21.533 18.513 7.429 1.00 70.00 185 ASN A O 1
ATOM 1477 N N . GLY A 1 186 ? -20.651 20.431 6.602 1.00 67.62 186 GLY A N 1
ATOM 1478 C CA . GLY A 1 186 ? -19.375 19.875 6.152 1.00 67.62 186 GLY A CA 1
ATOM 1479 C C . GLY A 1 186 ? -18.557 19.303 7.313 1.00 67.62 186 GLY A C 1
ATOM 1480 O O . GLY A 1 186 ? -18.139 18.150 7.264 1.00 67.62 186 GLY A O 1
ATOM 1481 N N . ASN A 1 187 ? -18.427 20.043 8.415 1.00 76.44 187 ASN A N 1
ATOM 1482 C CA . ASN A 1 187 ? -17.741 19.553 9.613 1.00 76.44 187 ASN A CA 1
ATOM 1483 C C . ASN A 1 187 ? -18.418 18.319 10.225 1.00 76.44 187 ASN A C 1
ATOM 1485 O O . ASN A 1 187 ? -17.731 17.363 10.571 1.00 76.44 187 ASN A O 1
ATOM 1489 N N . ILE A 1 188 ? -19.752 18.294 10.309 1.00 75.75 188 ILE A N 1
ATOM 1490 C CA . ILE A 1 188 ? -20.489 17.145 10.864 1.00 75.75 188 ILE A CA 1
ATOM 1491 C C . ILE A 1 188 ? -20.311 15.888 10.002 1.00 75.75 188 ILE A C 1
ATOM 1493 O O . ILE A 1 188 ? -20.275 14.780 10.541 1.00 75.75 188 ILE A O 1
ATOM 1497 N N . SER A 1 189 ? -20.179 16.012 8.672 1.00 69.19 189 SER A N 1
ATOM 1498 C CA . SER A 1 189 ? -19.856 14.846 7.830 1.00 69.19 189 SER A CA 1
ATOM 1499 C C . SER A 1 189 ? -18.546 14.178 8.244 1.00 69.19 189 SER A C 1
ATOM 1501 O O . SER A 1 189 ? -18.489 12.951 8.217 1.00 69.19 189 SER A O 1
ATOM 1503 N N . HIS A 1 190 ? -17.562 14.954 8.704 1.00 68.81 190 HIS A N 1
ATOM 1504 C CA . HIS A 1 190 ? -16.242 14.464 9.106 1.00 68.81 190 HIS A CA 1
ATOM 1505 C C . HIS A 1 190 ? -16.176 13.893 10.530 1.00 68.81 190 HIS A C 1
ATOM 1507 O O . HIS A 1 190 ? -15.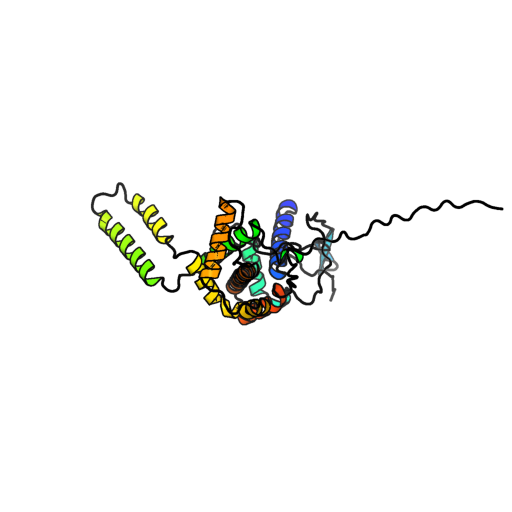115 13.429 10.938 1.00 68.81 190 HIS A O 1
ATOM 1513 N N . TRP A 1 191 ? -17.265 13.918 11.308 1.00 71.25 191 TRP A N 1
ATOM 1514 C CA . TRP A 1 191 ? -17.263 13.332 12.654 1.00 71.25 191 TRP A CA 1
ATOM 1515 C C . TRP A 1 191 ? -17.211 11.808 12.569 1.00 71.25 191 TRP A C 1
ATOM 1517 O O . TRP A 1 191 ? -18.242 11.150 12.499 1.00 71.25 191 TRP A O 1
ATOM 1527 N N . ASN A 1 192 ? -16.028 11.226 12.522 1.00 67.38 192 ASN A N 1
ATOM 1528 C CA . ASN A 1 192 ? -15.881 9.776 12.503 1.00 67.38 192 ASN A CA 1
ATOM 1529 C C . ASN A 1 192 ? -15.643 9.251 13.921 1.00 67.38 192 ASN A C 1
ATOM 1531 O O . ASN A 1 192 ? -15.364 10.030 14.836 1.00 67.38 192 ASN A O 1
ATOM 1535 N N . GLY A 1 193 ? -15.802 7.938 14.109 1.00 69.00 193 GLY A N 1
ATOM 1536 C CA . GLY A 1 193 ? -15.428 7.306 15.372 1.00 69.00 193 GLY A CA 1
ATOM 1537 C C . GLY A 1 193 ? -13.935 7.498 15.673 1.00 69.00 193 GLY A C 1
ATOM 1538 O O . GLY A 1 193 ? -13.175 7.922 14.793 1.00 69.00 193 GLY A O 1
ATOM 1539 N N . PRO A 1 194 ? -13.496 7.209 16.907 1.00 80.25 194 PRO A N 1
ATOM 1540 C CA . PRO A 1 194 ? -12.086 7.237 17.277 1.00 80.25 194 PRO A CA 1
ATOM 1541 C C . PRO A 1 194 ? -11.206 6.509 16.253 1.00 80.25 194 PRO A C 1
ATOM 1543 O O . PRO A 1 194 ? -11.569 5.454 15.737 1.00 80.25 194 PRO A O 1
ATOM 1546 N N . ALA A 1 195 ? -10.025 7.064 15.962 1.00 80.31 195 ALA A N 1
ATOM 1547 C CA . ALA A 1 195 ? -9.131 6.504 14.946 1.00 80.31 195 ALA A CA 1
ATOM 1548 C C . ALA A 1 195 ? -8.791 5.025 15.208 1.00 80.31 195 ALA A C 1
ATOM 1550 O O . ALA A 1 195 ? -8.770 4.251 14.255 1.00 80.31 195 ALA A O 1
ATOM 1551 N N . ALA A 1 196 ? -8.611 4.651 16.482 1.00 83.75 196 ALA A N 1
ATOM 1552 C CA . ALA A 1 196 ? -8.349 3.279 16.912 1.00 83.75 196 ALA A CA 1
ATOM 1553 C C . ALA A 1 196 ? -9.509 2.325 16.586 1.00 83.75 196 ALA A C 1
ATOM 1555 O O . ALA A 1 196 ? -9.259 1.258 16.041 1.00 83.75 196 ALA A O 1
ATOM 1556 N N . GLU A 1 197 ? -10.762 2.726 16.827 1.00 85.50 197 GLU A N 1
ATOM 1557 C CA . GLU A 1 197 ? -11.945 1.912 16.505 1.00 85.50 197 GLU A CA 1
ATOM 1558 C C . GLU A 1 197 ? -12.076 1.670 14.996 1.00 85.50 197 GLU A C 1
ATOM 1560 O O . GLU A 1 197 ? -12.429 0.575 14.554 1.00 85.50 197 GLU A O 1
ATOM 1565 N N . LEU A 1 198 ? -11.783 2.689 14.183 1.00 87.81 198 LEU A N 1
ATOM 1566 C CA . LEU A 1 198 ? -11.809 2.559 12.726 1.00 87.81 198 LEU A CA 1
ATOM 1567 C C . LEU A 1 198 ? -10.669 1.670 12.218 1.00 87.81 198 LEU A C 1
ATOM 1569 O O . LEU A 1 198 ? -10.889 0.831 11.349 1.00 87.81 198 LEU A O 1
ATOM 1573 N N . ASP A 1 199 ? -9.459 1.844 12.758 1.00 90.31 199 ASP A N 1
ATOM 1574 C CA . ASP A 1 199 ? -8.301 1.002 12.434 1.00 90.31 199 ASP A CA 1
ATOM 1575 C C . ASP A 1 199 ? -8.546 -0.453 12.854 1.00 90.31 199 ASP A C 1
ATOM 1577 O O . ASP A 1 199 ? -8.216 -1.376 12.112 1.00 90.31 199 ASP A O 1
ATOM 1581 N N . TYR A 1 200 ? -9.196 -0.663 13.999 1.00 92.00 200 TYR A N 1
ATOM 1582 C CA . TYR A 1 200 ? -9.611 -1.980 14.466 1.00 92.00 200 TYR A CA 1
ATOM 1583 C C . TYR A 1 200 ? -10.701 -2.593 13.581 1.00 92.00 200 TYR A C 1
ATOM 1585 O O . TYR A 1 200 ? -10.642 -3.775 13.252 1.00 92.00 200 TYR A O 1
ATOM 1593 N N . SER A 1 201 ? -11.663 -1.795 13.117 1.00 91.38 201 SER A N 1
ATOM 1594 C CA . SER A 1 201 ? -12.694 -2.263 12.182 1.00 91.38 201 SER A CA 1
ATOM 1595 C C . SER A 1 201 ? -12.080 -2.680 10.839 1.00 91.38 201 SER A C 1
ATOM 1597 O O . SER A 1 201 ? -12.422 -3.736 10.305 1.00 91.38 201 SER A O 1
ATOM 1599 N N . LEU A 1 202 ? -11.102 -1.915 10.337 1.00 92.75 202 LEU A N 1
ATOM 1600 C CA . LEU A 1 202 ? -10.331 -2.284 9.148 1.00 92.75 202 LEU A CA 1
ATOM 1601 C C . LEU A 1 202 ? -9.497 -3.556 9.377 1.00 92.75 202 LEU A C 1
ATOM 1603 O O . LEU A 1 202 ? -9.458 -4.421 8.504 1.00 92.75 202 LEU A O 1
ATOM 1607 N N . TYR A 1 203 ? -8.875 -3.708 10.553 1.00 94.31 203 TYR A N 1
ATOM 1608 C CA . TYR A 1 203 ? -8.202 -4.949 10.950 1.00 94.31 203 TYR A CA 1
ATOM 1609 C C . TYR A 1 203 ? -9.156 -6.143 10.871 1.00 94.31 203 TYR A C 1
ATOM 1611 O O . TYR A 1 203 ? -8.842 -7.113 10.190 1.00 94.31 203 TYR A O 1
ATOM 1619 N N . LYS A 1 204 ? -10.336 -6.062 11.496 1.00 93.25 204 LYS A N 1
ATOM 1620 C CA . LYS A 1 204 ? -11.316 -7.160 11.495 1.00 93.25 204 LYS A CA 1
ATOM 1621 C C . LYS A 1 204 ? -11.786 -7.527 10.090 1.00 93.25 204 LYS A C 1
ATOM 1623 O O . LYS A 1 204 ? -11.988 -8.703 9.821 1.00 93.25 204 LYS A O 1
ATOM 1628 N N . GLN A 1 205 ? -11.912 -6.556 9.186 1.00 93.25 205 GLN A N 1
ATOM 1629 C CA . GLN A 1 205 ? -12.254 -6.826 7.786 1.00 93.25 205 GLN A CA 1
ATOM 1630 C C . GLN A 1 205 ? -11.135 -7.555 7.022 1.00 93.25 205 GLN A C 1
ATOM 1632 O O . GLN A 1 205 ? -11.412 -8.246 6.047 1.00 93.25 205 GLN A O 1
ATOM 1637 N N . ARG A 1 206 ? -9.872 -7.379 7.426 1.00 94.12 206 ARG A N 1
ATOM 1638 C CA . ARG A 1 206 ? -8.692 -7.921 6.728 1.00 94.12 206 ARG A CA 1
ATOM 1639 C C . ARG A 1 206 ? -8.000 -9.059 7.465 1.00 94.12 206 ARG A C 1
ATOM 1641 O O . ARG A 1 206 ? -7.025 -9.594 6.947 1.00 94.12 206 ARG A O 1
ATOM 1648 N N . GLU A 1 207 ? -8.496 -9.435 8.637 1.00 94.12 207 GLU A N 1
ATOM 1649 C CA . GLU A 1 207 ? -7.886 -10.405 9.546 1.00 94.12 207 GLU A CA 1
ATOM 1650 C C . GLU A 1 207 ? -7.589 -11.744 8.861 1.00 94.12 207 GLU A C 1
ATOM 1652 O O . GLU A 1 207 ? -6.471 -12.247 8.969 1.00 94.12 207 GLU A O 1
ATOM 1657 N N . ASP A 1 208 ? -8.544 -12.273 8.092 1.00 93.31 208 ASP A N 1
ATOM 1658 C CA . ASP A 1 208 ? -8.376 -13.537 7.368 1.00 93.31 208 ASP A CA 1
ATOM 1659 C C . ASP A 1 208 ? -7.258 -13.450 6.321 1.00 93.31 208 ASP A C 1
ATOM 1661 O O . ASP A 1 208 ? -6.358 -14.291 6.301 1.00 93.31 208 ASP A O 1
ATOM 1665 N N . SER A 1 209 ? -7.262 -12.372 5.534 1.00 94.25 209 SER A N 1
ATOM 1666 C CA . SER A 1 209 ? -6.239 -12.030 4.539 1.00 94.25 209 SER A CA 1
ATOM 1667 C C . SER A 1 209 ? -4.820 -11.998 5.131 1.00 94.25 209 SER A C 1
ATOM 1669 O O . SER A 1 209 ? -3.858 -12.428 4.499 1.00 94.25 209 SER A O 1
ATOM 1671 N N . ILE A 1 210 ? -4.659 -11.461 6.346 1.00 93.75 210 ILE A N 1
ATOM 1672 C CA . ILE A 1 210 ? -3.345 -11.264 6.987 1.00 93.75 210 ILE A CA 1
ATOM 1673 C C . ILE A 1 210 ? -2.961 -12.390 7.954 1.00 93.75 210 ILE A C 1
ATOM 1675 O O . ILE A 1 210 ? -1.904 -12.331 8.585 1.00 93.75 210 ILE A O 1
ATOM 1679 N N . LYS A 1 211 ? -3.779 -13.434 8.077 1.00 93.12 211 LYS A N 1
ATOM 1680 C CA . LYS A 1 211 ? -3.554 -14.553 8.998 1.00 93.12 211 LYS A CA 1
ATOM 1681 C C . LYS A 1 211 ? -2.177 -15.225 8.862 1.00 93.12 211 LYS A C 1
ATOM 1683 O O . LYS A 1 211 ? -1.596 -15.556 9.901 1.00 93.12 211 LYS A O 1
ATOM 1688 N N . PRO A 1 212 ? -1.592 -15.394 7.655 1.00 90.75 212 PRO A N 1
ATOM 1689 C CA . PRO A 1 212 ? -0.223 -15.895 7.529 1.00 90.75 212 PRO A CA 1
ATOM 1690 C C . PRO A 1 212 ? 0.808 -15.005 8.241 1.00 90.75 212 PRO A C 1
ATOM 1692 O O . PRO A 1 212 ? 1.714 -15.526 8.887 1.00 90.75 212 PRO A O 1
ATOM 1695 N N . LEU A 1 213 ? 0.636 -13.677 8.182 1.00 89.19 213 LEU A N 1
ATOM 1696 C CA . LEU A 1 213 ? 1.493 -12.700 8.864 1.00 89.19 213 LEU A CA 1
ATOM 1697 C C . LEU A 1 213 ? 1.369 -12.788 10.382 1.00 89.19 213 LEU A C 1
ATOM 1699 O O . LEU A 1 213 ? 2.382 -12.838 11.072 1.00 89.19 213 LEU A O 1
ATOM 1703 N N . LEU A 1 214 ? 0.141 -12.851 10.897 1.00 90.75 214 LEU A N 1
ATOM 1704 C CA . LEU A 1 214 ? -0.113 -13.018 12.331 1.00 90.75 214 LEU A CA 1
ATOM 1705 C C . LEU A 1 214 ? 0.586 -14.272 12.877 1.00 90.75 214 LEU A C 1
ATOM 1707 O O . LEU A 1 214 ? 1.309 -14.208 13.872 1.00 90.75 214 LEU A O 1
ATOM 1711 N N . LYS A 1 215 ? 0.455 -15.392 12.156 1.00 89.94 215 LYS A N 1
ATOM 1712 C CA . LYS A 1 215 ? 1.087 -16.667 12.507 1.00 89.94 215 LYS A CA 1
ATOM 1713 C C . LYS A 1 215 ? 2.616 -16.586 12.535 1.00 89.94 215 LYS A C 1
ATOM 1715 O O . LYS A 1 215 ? 3.218 -17.120 13.462 1.00 89.94 215 LYS A O 1
ATOM 1720 N N . ASP A 1 216 ? 3.236 -15.951 11.542 1.00 84.50 216 ASP A N 1
ATOM 1721 C CA . ASP A 1 216 ? 4.700 -15.809 11.468 1.00 84.50 216 ASP A CA 1
ATOM 1722 C C . ASP A 1 216 ? 5.257 -14.936 12.602 1.00 84.50 216 ASP A C 1
ATOM 1724 O O . ASP A 1 216 ? 6.296 -15.243 13.181 1.00 84.50 216 ASP A O 1
ATOM 1728 N N . LEU A 1 217 ? 4.511 -13.897 12.983 1.00 83.69 217 LEU A N 1
ATOM 1729 C CA . LEU A 1 217 ? 4.851 -13.010 14.097 1.00 83.69 217 LEU A CA 1
ATOM 1730 C C . LEU A 1 217 ? 4.536 -13.606 15.478 1.00 83.69 217 LEU A C 1
ATOM 1732 O O . LEU A 1 217 ? 4.855 -12.987 16.491 1.00 83.69 217 LEU A O 1
ATOM 1736 N N . GLY A 1 218 ? 3.889 -14.774 15.543 1.00 86.81 218 GLY A N 1
ATOM 1737 C CA . GLY A 1 218 ? 3.421 -15.358 16.801 1.00 86.81 218 GLY A CA 1
ATOM 1738 C C . GLY A 1 218 ? 2.338 -14.524 17.498 1.00 86.81 218 GLY A C 1
ATOM 1739 O O . GLY A 1 218 ? 2.182 -14.619 18.713 1.00 86.81 218 GLY A O 1
ATOM 1740 N N . ILE A 1 219 ? 1.605 -13.699 16.745 1.00 88.06 219 ILE A N 1
ATOM 1741 C CA . ILE A 1 219 ? 0.493 -12.886 17.240 1.00 88.06 219 ILE A CA 1
ATOM 1742 C C . ILE A 1 219 ? -0.799 -13.651 16.962 1.00 88.06 219 ILE A C 1
ATOM 1744 O O . ILE A 1 219 ? -1.107 -13.952 15.814 1.00 88.06 219 ILE A O 1
ATOM 1748 N N . GLU A 1 220 ? -1.567 -13.963 18.004 1.00 89.06 220 GLU A N 1
ATOM 1749 C CA . GLU A 1 220 ? -2.855 -14.648 17.842 1.00 89.06 220 GLU A CA 1
ATOM 1750 C C . GLU A 1 220 ? -3.900 -13.725 17.202 1.00 89.06 220 GLU A C 1
ATOM 1752 O O . GLU A 1 220 ? -4.555 -14.099 16.233 1.00 89.06 220 GLU A O 1
ATOM 1757 N N . GLN A 1 221 ? -4.012 -12.502 17.721 1.00 90.12 221 GLN A N 1
ATOM 1758 C CA . GLN A 1 221 ? -4.887 -11.449 17.215 1.00 90.12 221 GLN A CA 1
ATOM 1759 C C . GLN A 1 221 ? -4.386 -10.084 17.694 1.00 90.12 221 GLN A C 1
ATOM 1761 O O . GLN A 1 221 ? -3.747 -9.988 18.745 1.00 90.12 221 GLN A O 1
ATOM 1766 N N . LEU A 1 222 ? -4.706 -9.022 16.954 1.00 90.38 222 LEU A N 1
ATOM 1767 C CA . LEU A 1 222 ? -4.597 -7.661 17.480 1.00 90.38 222 LEU A CA 1
ATOM 1768 C C . LEU A 1 222 ? -5.832 -7.315 18.312 1.00 90.38 222 LEU A C 1
ATOM 1770 O O . LEU A 1 222 ? -6.961 -7.650 17.949 1.00 90.38 222 LEU A O 1
ATOM 1774 N N . THR A 1 223 ? -5.618 -6.586 19.402 1.00 90.19 223 THR A N 1
ATOM 1775 C CA . THR A 1 223 ? -6.683 -5.937 20.174 1.00 90.19 223 THR A CA 1
ATOM 1776 C C . THR A 1 223 ? -6.806 -4.461 19.796 1.00 90.19 223 THR A C 1
ATOM 1778 O O . THR A 1 223 ? -5.901 -3.869 19.204 1.00 90.19 223 THR A O 1
ATOM 1781 N N . GLU A 1 224 ? -7.924 -3.831 20.152 1.00 88.00 224 GLU A N 1
ATOM 1782 C CA . GLU A 1 224 ? -8.076 -2.384 19.967 1.00 88.00 224 GLU A CA 1
ATOM 1783 C C . GLU A 1 224 ? -7.045 -1.592 20.794 1.00 88.00 224 GLU A C 1
ATOM 1785 O O . GLU A 1 224 ? -6.484 -0.609 20.304 1.00 88.00 224 GLU A O 1
ATOM 1790 N N . ASP A 1 225 ? -6.716 -2.064 22.001 1.00 86.62 225 ASP A N 1
ATOM 1791 C CA . ASP A 1 225 ? -5.691 -1.464 22.863 1.00 86.62 225 ASP A CA 1
ATOM 1792 C C . ASP A 1 225 ? -4.302 -1.483 22.210 1.00 86.62 225 ASP A C 1
ATOM 1794 O O . ASP A 1 225 ? -3.546 -0.513 22.329 1.00 86.62 225 ASP A O 1
ATOM 1798 N N . ASP A 1 226 ? -3.979 -2.543 21.460 1.00 88.94 226 ASP A N 1
ATOM 1799 C CA . ASP A 1 226 ? -2.734 -2.627 20.692 1.00 88.94 226 ASP A CA 1
ATOM 1800 C C . ASP A 1 226 ? -2.653 -1.518 19.642 1.00 88.94 226 ASP A C 1
ATOM 1802 O O . ASP A 1 226 ? -1.644 -0.814 19.537 1.00 88.94 226 ASP A O 1
ATOM 1806 N N . ILE A 1 227 ? -3.735 -1.321 18.890 1.00 88.44 227 ILE A N 1
ATOM 1807 C CA . ILE A 1 227 ? -3.831 -0.284 17.859 1.00 88.44 227 ILE A CA 1
ATOM 1808 C C . ILE A 1 227 ? -3.793 1.108 18.497 1.00 88.44 227 ILE A C 1
ATOM 1810 O O . ILE A 1 227 ? -3.059 1.992 18.040 1.00 88.44 227 ILE A O 1
ATOM 1814 N N . GLN A 1 228 ? -4.517 1.310 19.598 1.00 87.50 228 GLN A N 1
ATOM 1815 C CA . GLN A 1 228 ? -4.485 2.562 20.346 1.00 87.50 228 GLN A CA 1
ATOM 1816 C C . GLN A 1 228 ? -3.077 2.859 20.877 1.00 87.50 228 GLN A C 1
ATOM 1818 O O . GLN A 1 228 ? -2.651 4.017 20.900 1.00 87.50 228 GLN A O 1
ATOM 1823 N N . GLY A 1 229 ? -2.334 1.831 21.281 1.00 84.38 229 GLY A N 1
ATOM 1824 C CA . GLY A 1 229 ? -0.932 1.936 21.657 1.00 84.38 229 GLY A CA 1
ATOM 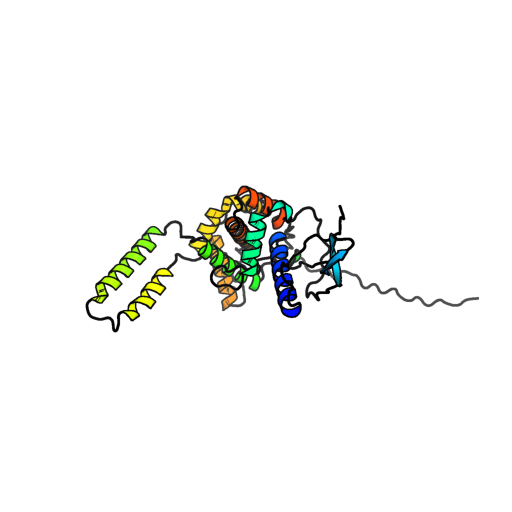1825 C C . GLY A 1 229 ? -0.044 2.434 20.512 1.00 84.38 229 GLY A C 1
ATOM 1826 O O . GLY A 1 229 ? 0.785 3.320 20.732 1.00 84.38 229 GLY A O 1
ATOM 1827 N N . VAL A 1 230 ? -0.262 1.963 19.275 1.00 84.88 230 VAL A N 1
ATOM 1828 C CA . VAL A 1 230 ? 0.472 2.450 18.087 1.00 84.88 230 VAL A CA 1
ATOM 1829 C C . VAL A 1 230 ? 0.180 3.934 17.841 1.00 84.88 230 VAL A C 1
ATOM 1831 O O . VAL A 1 230 ? 1.095 4.733 17.621 1.00 84.88 230 VAL A O 1
ATOM 1834 N N . ILE A 1 231 ? -1.091 4.331 17.923 1.00 83.81 231 ILE A N 1
ATOM 1835 C CA . ILE A 1 231 ? -1.512 5.727 17.727 1.00 83.81 231 ILE A CA 1
ATOM 1836 C C . ILE A 1 231 ? -0.926 6.636 18.818 1.00 83.81 231 ILE A C 1
ATOM 1838 O O . ILE A 1 231 ? -0.477 7.748 18.522 1.00 83.81 231 ILE A O 1
ATOM 1842 N N . ARG A 1 232 ? -0.887 6.169 20.073 1.00 82.25 232 ARG A N 1
ATOM 1843 C CA . ARG A 1 232 ? -0.228 6.881 21.180 1.00 82.25 232 ARG A CA 1
ATOM 1844 C C . ARG A 1 232 ? 1.261 7.060 20.910 1.00 82.25 232 ARG A C 1
ATOM 1846 O O . ARG A 1 232 ? 1.735 8.188 20.951 1.00 82.25 232 ARG A O 1
ATOM 1853 N N . MET A 1 233 ? 1.957 6.003 20.492 1.00 78.06 233 MET A N 1
ATOM 1854 C CA . MET A 1 233 ? 3.375 6.070 20.130 1.00 78.06 233 MET A CA 1
ATOM 1855 C C . MET A 1 233 ? 3.647 7.112 19.031 1.00 78.06 233 MET A C 1
ATOM 1857 O O . MET A 1 233 ? 4.611 7.875 19.123 1.00 78.06 233 MET A O 1
ATOM 1861 N N . ARG A 1 234 ? 2.782 7.203 18.010 1.00 77.88 234 ARG A N 1
ATOM 1862 C CA . ARG A 1 234 ? 2.874 8.243 16.968 1.00 77.88 234 ARG A CA 1
ATOM 1863 C C . ARG A 1 234 ? 2.796 9.647 17.575 1.00 77.88 234 ARG A C 1
ATOM 1865 O O . ARG A 1 234 ? 3.580 10.517 17.191 1.00 77.88 234 ARG A O 1
ATOM 1872 N N . ASN A 1 235 ? 1.852 9.866 18.488 1.00 73.25 235 ASN A N 1
ATOM 1873 C CA . ASN A 1 235 ? 1.639 11.160 19.137 1.00 73.25 235 ASN A CA 1
ATOM 1874 C C . ASN A 1 235 ? 2.795 11.517 20.076 1.00 73.25 235 ASN A C 1
ATOM 1876 O O . ASN A 1 235 ? 3.309 12.631 20.009 1.00 73.25 235 ASN A O 1
ATOM 1880 N N . ASP A 1 236 ? 3.266 10.569 20.882 1.00 71.12 236 ASP A N 1
ATOM 1881 C CA . ASP A 1 236 ? 4.380 10.780 21.806 1.00 71.12 236 ASP A CA 1
ATOM 1882 C C . ASP A 1 236 ? 5.649 11.164 21.036 1.00 71.12 236 ASP A C 1
ATOM 1884 O O . ASP A 1 236 ? 6.286 12.176 21.326 1.00 71.12 236 ASP A O 1
ATOM 1888 N N . PHE A 1 237 ? 5.959 10.470 19.936 1.00 67.62 237 PHE A N 1
ATOM 1889 C CA . PHE A 1 237 ? 7.069 10.863 19.066 1.00 67.62 237 PHE A CA 1
ATOM 1890 C C . PHE A 1 237 ? 6.916 12.248 18.428 1.00 67.62 237 PHE A C 1
ATOM 1892 O O . PHE A 1 237 ? 7.929 12.874 18.096 1.00 67.62 237 PHE A O 1
ATOM 1899 N N . ALA A 1 238 ? 5.685 12.709 18.203 1.00 57.91 238 ALA A N 1
ATOM 1900 C CA . ALA A 1 238 ? 5.421 14.041 17.677 1.00 57.91 238 ALA A CA 1
ATOM 1901 C C . ALA A 1 238 ? 5.634 15.140 18.735 1.00 57.91 238 ALA A C 1
ATOM 1903 O O . ALA A 1 238 ? 5.972 16.259 18.354 1.00 57.91 238 ALA A O 1
ATOM 1904 N N . HIS A 1 239 ? 5.488 14.823 20.028 1.00 54.62 239 HIS A N 1
ATOM 1905 C CA . HIS A 1 239 ? 5.478 15.811 21.111 1.00 54.62 239 HIS A CA 1
ATOM 1906 C C . HIS A 1 239 ? 6.705 15.785 22.037 1.00 54.62 239 HIS A C 1
ATOM 1908 O O . HIS A 1 239 ? 7.182 16.850 22.416 1.00 54.62 239 HIS A O 1
ATOM 1914 N N . THR A 1 240 ? 7.234 14.616 22.406 1.00 51.81 240 THR A N 1
ATOM 1915 C CA . THR A 1 240 ? 8.262 14.488 23.463 1.00 51.81 240 THR A CA 1
ATOM 1916 C C . THR A 1 240 ? 9.636 14.086 22.937 1.00 51.81 240 THR A C 1
ATOM 1918 O O . THR A 1 240 ? 10.644 14.281 23.610 1.00 51.81 240 THR A O 1
ATOM 1921 N N . GLY A 1 241 ? 9.706 13.533 21.724 1.00 50.47 241 GLY A N 1
ATOM 1922 C CA . GLY A 1 241 ? 10.958 13.071 21.130 1.00 50.47 241 GLY A CA 1
ATOM 1923 C C . GLY A 1 241 ? 11.477 11.726 21.666 1.00 50.47 241 GLY A C 1
ATOM 1924 O O . GLY A 1 241 ? 12.442 11.214 21.097 1.00 50.47 241 GLY A O 1
ATOM 1925 N N . THR A 1 242 ? 10.822 11.124 22.664 1.00 47.72 242 THR A N 1
ATOM 1926 C CA . THR A 1 242 ? 11.179 9.849 23.318 1.00 47.72 242 THR A CA 1
ATOM 1927 C C . THR A 1 242 ? 9.945 8.969 23.549 1.00 47.72 242 THR A C 1
ATOM 1929 O O . THR A 1 242 ? 8.858 9.470 23.822 1.00 47.72 242 THR A O 1
ATOM 1932 N N . THR A 1 243 ? 10.111 7.647 23.453 1.00 49.78 243 THR A N 1
ATOM 1933 C CA . THR A 1 243 ? 9.065 6.646 23.726 1.00 49.78 243 THR A CA 1
ATOM 1934 C C . THR A 1 243 ? 9.003 6.337 25.224 1.00 49.78 243 THR A C 1
ATOM 1936 O O . THR A 1 243 ? 10.014 5.959 25.811 1.00 49.78 243 THR A O 1
ATOM 1939 N N . SER A 1 244 ? 7.832 6.484 25.849 1.00 46.84 244 SER A N 1
ATOM 1940 C CA . SER A 1 244 ? 7.613 6.229 27.286 1.00 46.84 244 SER A CA 1
ATOM 1941 C C . SER A 1 244 ? 6.934 4.886 27.599 1.00 46.84 244 SER A C 1
ATOM 1943 O O . SER A 1 244 ? 6.632 4.625 28.759 1.00 46.84 244 SER A O 1
ATOM 1945 N N . SER A 1 245 ? 6.715 4.010 26.612 1.00 45.94 245 SER A N 1
ATOM 1946 C CA . SER A 1 245 ? 6.039 2.720 26.817 1.00 45.94 245 SER A CA 1
ATOM 1947 C C . SER A 1 245 ? 6.820 1.552 26.208 1.00 45.94 245 SER A C 1
ATOM 1949 O O . SER A 1 245 ? 7.170 1.584 25.029 1.00 45.94 245 SER A O 1
ATOM 1951 N N . ASN A 1 246 ? 7.080 0.536 27.041 1.00 51.28 246 ASN A N 1
ATOM 1952 C CA . ASN A 1 246 ? 7.828 -0.692 26.743 1.00 51.28 246 ASN A CA 1
ATOM 1953 C C . ASN A 1 246 ? 6.949 -1.854 26.222 1.00 51.28 246 ASN A C 1
ATOM 1955 O O . ASN A 1 246 ? 7.497 -2.909 25.917 1.00 51.28 246 ASN A O 1
ATOM 1959 N N . ASP A 1 247 ? 5.625 -1.692 26.102 1.00 51.34 247 ASP A N 1
ATOM 1960 C CA . ASP A 1 247 ? 4.707 -2.821 25.825 1.00 51.34 247 ASP A CA 1
ATOM 1961 C C . ASP A 1 247 ? 4.289 -2.961 24.350 1.00 51.34 247 ASP A C 1
ATOM 1963 O O . ASP A 1 247 ? 3.600 -3.911 23.959 1.00 51.34 247 ASP A O 1
ATOM 1967 N N . LEU A 1 248 ? 4.688 -2.010 23.503 1.00 61.31 248 LEU A N 1
ATOM 1968 C CA . LEU A 1 248 ? 4.354 -2.030 22.086 1.00 61.31 248 LEU A CA 1
ATOM 1969 C C . LEU A 1 248 ? 5.549 -2.460 21.244 1.00 61.31 248 LEU A C 1
ATOM 1971 O O . LEU A 1 248 ? 6.582 -1.791 21.207 1.00 61.31 248 LEU A O 1
ATOM 1975 N N . THR A 1 249 ? 5.384 -3.576 20.551 1.00 72.00 249 THR A N 1
ATOM 1976 C CA . THR A 1 249 ? 6.463 -4.238 19.831 1.00 72.00 249 THR A CA 1
ATOM 1977 C C . THR A 1 249 ? 6.414 -3.884 18.336 1.00 72.00 249 THR A C 1
ATOM 1979 O O . THR A 1 249 ? 5.360 -3.523 17.801 1.00 72.00 249 THR A O 1
ATOM 1982 N N . ALA A 1 250 ? 7.560 -3.925 17.647 1.00 77.25 250 ALA A N 1
ATOM 1983 C CA . ALA A 1 250 ? 7.655 -3.583 16.223 1.00 77.25 250 ALA A CA 1
ATOM 1984 C C . ALA A 1 250 ? 6.728 -4.458 15.356 1.00 77.25 250 ALA A C 1
ATOM 1986 O O . ALA A 1 250 ? 6.192 -3.996 14.350 1.00 77.25 250 ALA A O 1
ATOM 1987 N N . GLU A 1 251 ? 6.479 -5.688 15.798 1.00 82.31 251 GLU A N 1
ATOM 1988 C CA . GLU A 1 251 ? 5.588 -6.674 15.198 1.00 82.31 251 GLU A CA 1
ATOM 1989 C C . GLU A 1 251 ? 4.166 -6.127 15.039 1.00 82.31 251 GLU A C 1
ATOM 1991 O O . GLU A 1 251 ? 3.586 -6.264 13.967 1.00 82.31 251 GLU A O 1
ATOM 1996 N N . LYS A 1 252 ? 3.623 -5.410 16.035 1.00 87.06 252 LYS A N 1
ATOM 1997 C CA . LYS A 1 252 ? 2.276 -4.814 15.940 1.00 87.06 252 LYS A CA 1
ATOM 1998 C C . LYS A 1 252 ? 2.186 -3.789 14.808 1.00 87.06 252 LYS A C 1
ATOM 2000 O O . LYS A 1 252 ? 1.197 -3.745 14.082 1.00 87.06 252 LYS A O 1
ATOM 2005 N N . VAL A 1 253 ? 3.240 -2.998 14.598 1.00 86.88 253 VAL A N 1
ATOM 2006 C CA . VAL A 1 253 ? 3.301 -2.047 13.475 1.00 86.88 253 VAL A CA 1
ATOM 2007 C C . VAL A 1 253 ? 3.432 -2.784 12.140 1.00 86.88 253 VAL A C 1
ATOM 2009 O O . VAL A 1 253 ? 2.818 -2.371 11.159 1.00 86.88 253 VAL A O 1
ATOM 2012 N N . ILE A 1 254 ? 4.184 -3.886 12.090 1.00 85.88 254 ILE A N 1
ATOM 2013 C CA . ILE A 1 254 ? 4.289 -4.733 10.891 1.00 85.88 254 ILE A CA 1
ATOM 2014 C C . ILE A 1 254 ? 2.924 -5.328 10.533 1.00 85.88 254 ILE A C 1
ATOM 2016 O O . ILE A 1 254 ? 2.558 -5.326 9.358 1.00 85.88 254 ILE A O 1
ATOM 2020 N N . VAL A 1 255 ? 2.132 -5.762 11.519 1.00 90.56 255 VAL A N 1
ATOM 2021 C CA . VAL A 1 255 ? 0.752 -6.204 11.270 1.00 90.56 255 VAL A CA 1
ATOM 2022 C C . VAL A 1 255 ? -0.061 -5.086 10.617 1.00 90.56 255 VAL A C 1
ATOM 2024 O O . VAL A 1 255 ? -0.703 -5.327 9.597 1.00 90.56 255 VAL A O 1
ATOM 2027 N N . LEU A 1 256 ? 0.023 -3.848 11.118 1.00 92.19 256 LEU A N 1
ATOM 2028 C CA . LEU A 1 256 ? -0.658 -2.705 10.496 1.00 92.19 256 LEU A CA 1
ATOM 2029 C C . LEU A 1 256 ? -0.180 -2.430 9.061 1.00 92.19 256 LEU A C 1
ATOM 2031 O O . LEU A 1 256 ? -0.994 -2.096 8.202 1.00 92.19 256 LEU A O 1
ATOM 2035 N N . MET A 1 257 ? 1.110 -2.619 8.763 1.00 90.69 257 MET A N 1
ATOM 2036 C CA . MET A 1 257 ? 1.603 -2.571 7.380 1.00 90.69 257 MET A CA 1
ATOM 2037 C C . MET A 1 257 ? 0.963 -3.658 6.508 1.00 90.69 257 MET A C 1
ATOM 2039 O O . MET A 1 257 ? 0.609 -3.382 5.362 1.00 90.69 257 MET A O 1
ATOM 2043 N N . GLY A 1 258 ? 0.783 -4.867 7.046 1.00 90.94 258 GLY A N 1
ATOM 2044 C CA . GLY A 1 258 ? 0.069 -5.960 6.385 1.00 90.94 258 GLY A CA 1
ATOM 2045 C C . GLY A 1 258 ? -1.395 -5.621 6.094 1.00 90.94 258 GLY A C 1
ATOM 2046 O O . GLY A 1 258 ? -1.876 -5.895 4.997 1.00 90.94 258 GLY A O 1
ATOM 2047 N N . ILE A 1 259 ? -2.081 -4.948 7.024 1.00 94.00 259 ILE A N 1
ATOM 2048 C CA . ILE A 1 259 ? -3.461 -4.465 6.829 1.00 94.00 259 ILE A CA 1
ATOM 2049 C C . ILE A 1 259 ? -3.529 -3.455 5.680 1.00 94.00 259 ILE A C 1
ATOM 2051 O O . ILE A 1 259 ? -4.398 -3.570 4.813 1.00 94.00 259 ILE A O 1
ATOM 2055 N N . ILE A 1 260 ? -2.606 -2.486 5.639 1.00 93.94 260 ILE A N 1
ATOM 2056 C CA . ILE A 1 260 ? -2.524 -1.506 4.542 1.00 93.94 260 ILE A CA 1
ATOM 2057 C C . ILE A 1 260 ? -2.282 -2.231 3.212 1.00 93.94 260 ILE A C 1
ATOM 2059 O O . ILE A 1 260 ? -2.962 -1.971 2.221 1.00 93.94 260 ILE A O 1
ATOM 2063 N N . TYR A 1 261 ? -1.337 -3.172 3.197 1.00 92.38 261 TYR A N 1
ATOM 2064 C CA . TYR A 1 261 ? -0.990 -3.950 2.011 1.00 92.38 261 TYR A CA 1
ATOM 2065 C C . TYR A 1 261 ? -2.184 -4.737 1.456 1.00 92.38 261 TYR A C 1
ATOM 2067 O O . TYR A 1 261 ? -2.503 -4.642 0.269 1.00 92.38 261 TYR A O 1
ATOM 2075 N N . SER A 1 262 ? -2.875 -5.465 2.337 1.00 93.88 262 SER A N 1
ATOM 2076 C CA . SER A 1 262 ? -4.091 -6.219 2.026 1.00 93.88 262 SER A CA 1
ATOM 2077 C C . SER A 1 262 ? -5.209 -5.301 1.516 1.00 93.88 262 SER A C 1
ATOM 2079 O O . SER A 1 262 ? -5.834 -5.595 0.499 1.00 93.88 262 SER A O 1
ATOM 2081 N N . SER A 1 263 ? -5.400 -4.137 2.144 1.00 94.00 263 SER A N 1
ATOM 2082 C CA . SER A 1 263 ? -6.413 -3.152 1.739 1.00 94.00 263 SER A CA 1
ATOM 2083 C C . SER A 1 263 ? -6.203 -2.643 0.312 1.00 94.00 263 SER A C 1
ATOM 2085 O O . SER A 1 263 ? -7.138 -2.631 -0.490 1.00 94.00 263 SER A O 1
ATOM 2087 N N . ILE A 1 264 ? -4.962 -2.293 -0.038 1.00 93.62 264 ILE A N 1
ATOM 2088 C CA . ILE A 1 264 ? -4.609 -1.826 -1.384 1.00 93.62 264 ILE A CA 1
ATOM 2089 C C . ILE A 1 264 ? -4.873 -2.919 -2.427 1.00 93.62 264 ILE A C 1
ATOM 2091 O O . ILE A 1 264 ? -5.456 -2.645 -3.478 1.00 93.62 264 ILE A O 1
ATOM 2095 N N . LEU A 1 265 ? -4.470 -4.163 -2.150 1.00 93.31 265 LEU A N 1
ATOM 2096 C CA . LEU A 1 265 ? -4.704 -5.287 -3.060 1.00 93.31 265 LEU A CA 1
ATOM 2097 C C . LEU A 1 265 ? -6.196 -5.600 -3.220 1.00 93.31 265 LEU A C 1
ATOM 2099 O O . LEU A 1 265 ? -6.655 -5.823 -4.340 1.00 93.31 265 LEU A O 1
ATOM 2103 N N . SER A 1 266 ? -6.972 -5.531 -2.137 1.00 93.81 266 SER A N 1
ATOM 2104 C CA . SER A 1 266 ? -8.423 -5.718 -2.195 1.00 93.81 266 SER A CA 1
ATOM 2105 C C . SER A 1 266 ? -9.097 -4.640 -3.052 1.00 93.81 266 SER A C 1
ATOM 2107 O O . SER A 1 266 ? -9.919 -4.963 -3.907 1.00 93.81 266 SER A O 1
ATOM 2109 N N . ARG A 1 267 ? -8.676 -3.369 -2.945 1.00 90.88 267 ARG A N 1
ATOM 2110 C CA . ARG A 1 267 ? -9.132 -2.287 -3.846 1.00 90.88 267 ARG A CA 1
ATOM 2111 C C . ARG A 1 267 ? -8.759 -2.529 -5.310 1.00 90.88 267 ARG A C 1
ATOM 2113 O O . ARG A 1 267 ? -9.480 -2.105 -6.213 1.00 90.88 267 ARG A O 1
ATOM 2120 N N . CYS A 1 268 ? -7.649 -3.222 -5.558 1.00 92.81 268 CYS A N 1
ATOM 2121 C CA . CYS A 1 268 ? -7.264 -3.653 -6.902 1.00 92.81 268 CYS A CA 1
ATOM 2122 C C . CYS A 1 268 ? -8.075 -4.865 -7.398 1.00 92.81 268 CYS A C 1
ATOM 2124 O O . CYS A 1 268 ? -8.008 -5.189 -8.583 1.00 92.81 268 CYS A O 1
ATOM 2126 N N . GLY A 1 269 ? -8.897 -5.479 -6.545 1.00 93.19 269 GLY A N 1
ATOM 2127 C CA . GLY A 1 269 ? -9.794 -6.579 -6.888 1.00 93.19 269 GLY A CA 1
ATOM 2128 C C . GLY A 1 269 ? -9.282 -7.969 -6.521 1.00 93.19 269 GLY A C 1
ATOM 2129 O O . GLY A 1 269 ? -9.866 -8.934 -7.000 1.00 93.19 269 GLY A O 1
ATOM 2130 N N . CYS A 1 270 ? -8.228 -8.087 -5.709 1.00 94.31 270 CYS A N 1
ATOM 2131 C CA . CYS A 1 270 ? -7.793 -9.386 -5.197 1.00 94.31 270 CYS A CA 1
ATOM 2132 C C . CYS A 1 270 ? -8.769 -9.926 -4.140 1.00 94.31 270 CYS A C 1
ATOM 2134 O O . CYS A 1 270 ? -9.265 -9.172 -3.297 1.00 94.31 270 CYS A O 1
ATOM 2136 N N . SER A 1 271 ? -8.980 -11.239 -4.164 1.00 93.88 271 SER A N 1
ATOM 2137 C CA . SER A 1 271 ? -9.628 -12.013 -3.099 1.00 93.88 271 SER A CA 1
ATOM 2138 C C . SER A 1 271 ? -8.732 -12.147 -1.862 1.00 93.88 271 SER A C 1
ATOM 2140 O O . SER A 1 271 ? -7.512 -11.972 -1.942 1.00 93.88 271 SER A O 1
ATOM 2142 N N . ASP A 1 272 ? -9.322 -12.484 -0.713 1.00 93.25 272 ASP A N 1
ATOM 2143 C CA . ASP A 1 272 ? -8.562 -12.678 0.526 1.00 93.25 272 ASP A CA 1
ATOM 2144 C C . ASP A 1 272 ? -7.602 -13.876 0.434 1.00 93.25 272 ASP A C 1
ATOM 2146 O O . ASP A 1 272 ? -6.510 -13.844 1.007 1.00 93.25 272 ASP A O 1
ATOM 2150 N N . GLU A 1 273 ? -7.947 -14.905 -0.344 1.00 93.44 273 GLU A N 1
ATOM 2151 C CA . GLU A 1 273 ? -7.078 -16.050 -0.616 1.00 93.44 273 GLU A CA 1
ATOM 2152 C C . GLU A 1 273 ? -5.841 -15.651 -1.434 1.00 93.44 273 GLU A C 1
ATOM 2154 O O . GLU A 1 273 ? -4.718 -16.035 -1.094 1.00 93.44 273 GLU A O 1
ATOM 2159 N N . GLU A 1 274 ? -6.019 -14.849 -2.490 1.00 92.88 274 GLU A N 1
ATOM 2160 C CA . GLU A 1 274 ? -4.904 -14.326 -3.293 1.00 92.88 274 GLU A CA 1
ATOM 2161 C C . GLU A 1 274 ? -3.992 -13.434 -2.450 1.00 92.88 274 GLU A C 1
ATOM 2163 O O . GLU A 1 274 ? -2.767 -13.578 -2.486 1.00 92.88 274 GLU A O 1
ATOM 2168 N N . ILE A 1 275 ? -4.586 -12.539 -1.655 1.00 94.00 275 ILE A N 1
ATOM 2169 C CA . ILE A 1 275 ? -3.848 -11.652 -0.754 1.00 94.00 275 ILE A CA 1
ATOM 2170 C C . ILE A 1 275 ? -3.059 -12.467 0.269 1.00 94.00 275 ILE A C 1
ATOM 2172 O O . ILE A 1 275 ? -1.871 -12.204 0.452 1.00 94.00 275 ILE A O 1
ATOM 2176 N N . SER A 1 276 ? -3.672 -13.478 0.885 1.00 93.00 276 SER A N 1
ATOM 2177 C CA . SER A 1 276 ? -2.996 -14.369 1.832 1.00 93.00 276 SER A CA 1
ATOM 2178 C C . SER A 1 276 ? -1.771 -15.028 1.198 1.00 93.00 276 SER A C 1
ATOM 2180 O O . SER A 1 276 ? -0.684 -15.002 1.780 1.00 93.00 276 SER A O 1
ATOM 2182 N N . GLY A 1 277 ? -1.912 -15.544 -0.029 1.00 89.94 277 GLY A N 1
ATOM 2183 C CA . GLY A 1 277 ? -0.797 -16.120 -0.781 1.00 89.94 277 GLY A CA 1
ATOM 2184 C C . GLY A 1 277 ? 0.307 -15.098 -1.076 1.00 89.94 277 GLY A C 1
ATOM 2185 O O . GLY A 1 277 ? 1.496 -15.391 -0.942 1.00 89.94 277 GLY A O 1
ATOM 2186 N N . PHE A 1 278 ? -0.058 -13.862 -1.416 1.00 88.12 278 PHE A N 1
ATOM 2187 C CA . PHE A 1 278 ? 0.906 -12.782 -1.615 1.00 88.12 278 PHE A CA 1
ATOM 2188 C C . PHE A 1 278 ? 1.624 -12.367 -0.330 1.00 88.12 278 PHE A C 1
ATOM 2190 O O . PHE A 1 278 ? 2.823 -12.094 -0.375 1.00 88.12 278 PHE A O 1
ATOM 2197 N N . ILE A 1 279 ? 0.932 -12.339 0.808 1.00 87.38 279 ILE A N 1
ATOM 2198 C CA . ILE A 1 279 ? 1.523 -12.046 2.118 1.00 87.38 279 ILE A CA 1
ATOM 2199 C C . ILE A 1 279 ? 2.519 -13.141 2.501 1.00 87.38 279 ILE A C 1
ATOM 2201 O O . ILE A 1 279 ? 3.647 -12.827 2.890 1.00 87.38 279 ILE A O 1
ATOM 2205 N N . GLU A 1 280 ? 2.147 -14.408 2.312 1.00 82.44 280 GLU A N 1
ATOM 2206 C CA . GLU A 1 280 ? 3.010 -15.559 2.585 1.00 82.44 280 GLU A CA 1
ATOM 2207 C C . GLU A 1 280 ? 4.316 -15.511 1.776 1.00 82.44 280 GLU A C 1
ATOM 2209 O O . GLU A 1 280 ? 5.399 -15.805 2.285 1.00 82.44 280 GLU A O 1
ATOM 2214 N N . ILE A 1 281 ? 4.235 -15.067 0.521 1.00 76.38 281 ILE A N 1
ATOM 2215 C CA . ILE A 1 281 ? 5.384 -14.981 -0.384 1.00 76.38 281 ILE A CA 1
ATOM 2216 C C . ILE A 1 281 ? 6.194 -13.690 -0.172 1.00 76.38 281 ILE A C 1
ATOM 2218 O O . ILE A 1 281 ? 7.423 -13.721 -0.229 1.00 76.38 281 ILE A O 1
ATOM 2222 N N . GLY A 1 282 ? 5.527 -12.548 0.003 1.00 64.88 282 GLY A N 1
ATOM 2223 C CA . GLY A 1 282 ? 6.124 -11.212 -0.083 1.00 64.88 282 GLY A CA 1
ATOM 2224 C C . GLY A 1 282 ? 6.505 -10.587 1.259 1.00 64.88 282 GLY A C 1
ATOM 2225 O O . GLY A 1 282 ? 7.566 -9.970 1.356 1.00 64.88 282 GLY A O 1
ATOM 2226 N N . LEU A 1 283 ? 5.680 -10.766 2.295 1.00 66.88 283 LEU A N 1
ATOM 2227 C CA . LEU A 1 283 ? 5.863 -10.147 3.615 1.00 66.88 283 LEU A CA 1
ATOM 2228 C C . LEU A 1 283 ? 6.642 -11.053 4.580 1.00 66.88 283 LEU A C 1
ATOM 2230 O O . LEU A 1 283 ? 7.572 -10.576 5.221 1.00 66.88 283 LEU A O 1
ATOM 2234 N N . LEU A 1 284 ? 6.372 -12.364 4.603 1.00 54.41 284 LEU A N 1
ATOM 2235 C CA . LEU A 1 284 ? 6.992 -13.327 5.542 1.00 54.41 284 LEU A CA 1
ATOM 2236 C C . LEU A 1 284 ? 8.490 -13.614 5.308 1.00 54.41 284 LEU A C 1
ATOM 2238 O O . LEU A 1 284 ? 9.102 -14.464 5.950 1.00 54.41 284 LEU A O 1
ATOM 2242 N N . THR A 1 285 ? 9.130 -12.937 4.354 1.00 50.22 285 THR A N 1
ATOM 2243 C CA . THR A 1 285 ? 10.565 -13.128 4.057 1.00 50.22 285 THR A CA 1
ATOM 2244 C C . THR A 1 285 ? 11.467 -12.129 4.759 1.00 50.22 285 THR A C 1
ATOM 2246 O O . THR A 1 285 ? 12.704 -12.177 4.649 1.00 50.22 285 THR A O 1
ATOM 2249 N N . THR A 1 286 ? 10.872 -11.220 5.520 1.00 49.25 286 THR A N 1
ATOM 2250 C CA . THR A 1 286 ? 11.579 -10.473 6.540 1.00 49.25 286 THR A CA 1
ATOM 2251 C C . THR A 1 286 ? 11.911 -11.455 7.644 1.00 49.25 286 THR A C 1
ATOM 2253 O O . THR A 1 286 ? 11.176 -11.556 8.610 1.00 49.25 286 THR A O 1
ATOM 2256 N N . GLN A 1 287 ? 13.004 -12.214 7.483 1.00 41.28 287 GLN A N 1
ATOM 2257 C CA . GLN A 1 287 ? 13.663 -12.852 8.615 1.00 41.28 287 GLN A CA 1
ATOM 2258 C C . GLN A 1 287 ? 13.842 -11.761 9.664 1.00 41.28 287 GLN A C 1
ATOM 2260 O O . GLN A 1 287 ? 14.732 -10.915 9.532 1.00 41.28 287 GLN A O 1
ATOM 2265 N N . LEU A 1 288 ? 12.942 -11.748 10.643 1.00 38.94 288 LEU A N 1
ATOM 2266 C CA . LEU A 1 288 ? 13.027 -10.927 11.824 1.00 38.94 288 LEU A CA 1
ATOM 2267 C C . LEU A 1 288 ? 14.245 -11.450 12.557 1.00 38.94 288 LEU A C 1
ATOM 2269 O O . LEU A 1 288 ? 14.181 -12.370 13.365 1.00 38.94 288 LEU A O 1
ATOM 2273 N N . THR A 1 289 ? 15.409 -10.919 12.202 1.00 32.47 289 THR A N 1
ATOM 2274 C CA . THR A 1 289 ? 16.560 -11.043 13.073 1.00 32.47 289 THR A CA 1
ATOM 2275 C C . THR A 1 289 ? 16.253 -10.069 14.193 1.00 32.47 289 THR A C 1
ATOM 2277 O O . THR A 1 289 ? 16.640 -8.904 14.127 1.00 32.47 289 THR A O 1
ATOM 2280 N N . ILE A 1 290 ? 15.476 -10.527 15.178 1.00 32.38 290 ILE A N 1
ATOM 2281 C CA . ILE A 1 290 ? 15.321 -9.848 16.459 1.00 32.38 290 ILE A CA 1
ATOM 2282 C C . ILE A 1 290 ? 16.738 -9.772 17.026 1.00 32.38 290 ILE A C 1
ATOM 2284 O O . ILE A 1 290 ? 17.245 -10.713 17.634 1.00 32.38 290 ILE A O 1
ATOM 2288 N N . ARG A 1 291 ? 17.448 -8.687 16.718 1.00 30.80 291 ARG A N 1
ATOM 2289 C CA . ARG A 1 291 ? 18.706 -8.387 17.380 1.00 30.80 291 ARG A CA 1
ATOM 2290 C C . ARG A 1 291 ? 18.319 -7.881 18.749 1.00 30.80 291 ARG A C 1
ATOM 2292 O O . ARG A 1 291 ? 17.692 -6.830 18.859 1.00 30.80 291 ARG A O 1
ATOM 2299 N N . ASP A 1 292 ? 18.691 -8.646 19.768 1.00 30.92 292 ASP A N 1
ATOM 2300 C CA . ASP A 1 292 ? 18.695 -8.166 21.140 1.00 30.92 292 ASP A CA 1
ATOM 2301 C C . ASP A 1 292 ? 19.410 -6.799 21.159 1.00 30.92 292 ASP A C 1
ATOM 2303 O O . ASP A 1 292 ? 20.588 -6.730 20.783 1.00 30.92 292 ASP A O 1
ATOM 2307 N N . PRO A 1 293 ? 18.739 -5.708 21.579 1.00 35.91 293 PRO A N 1
ATOM 2308 C CA . PRO A 1 293 ? 19.343 -4.380 21.683 1.00 35.91 293 PRO A CA 1
ATOM 2309 C C . PRO A 1 293 ? 20.602 -4.343 22.567 1.00 35.91 293 PRO A C 1
ATOM 2311 O O . PRO A 1 293 ? 21.318 -3.343 22.578 1.00 35.91 293 PRO A O 1
ATOM 2314 N N . ARG A 1 294 ? 20.876 -5.412 23.330 1.00 33.22 294 ARG A N 1
ATOM 2315 C CA . ARG A 1 294 ? 22.024 -5.555 24.235 1.00 33.22 294 ARG A CA 1
ATOM 2316 C C . ARG A 1 294 ? 23.248 -6.219 23.607 1.00 33.22 294 ARG A C 1
ATOM 2318 O O . ARG A 1 294 ? 24.312 -6.196 24.231 1.00 33.22 294 ARG A O 1
ATOM 2325 N N . GLN A 1 295 ? 23.158 -6.782 22.401 1.00 32.38 295 GLN A N 1
ATOM 2326 C CA . GLN A 1 295 ? 24.343 -7.298 21.714 1.00 32.38 295 GLN A CA 1
ATOM 2327 C C . GLN A 1 295 ? 25.159 -6.134 21.145 1.00 32.38 295 GLN A C 1
ATOM 2329 O O . GLN A 1 295 ? 24.891 -5.617 20.060 1.00 32.38 295 GLN A O 1
ATOM 2334 N N . LYS A 1 296 ? 26.170 -5.707 21.912 1.00 29.80 296 LYS A N 1
ATOM 2335 C CA . LYS A 1 296 ? 27.225 -4.808 21.438 1.00 29.80 296 LYS A CA 1
ATOM 2336 C C . LYS A 1 296 ? 27.801 -5.352 20.130 1.00 29.80 296 LYS A C 1
ATOM 2338 O O . LYS A 1 296 ? 28.118 -6.534 20.029 1.00 29.80 296 LYS A O 1
ATOM 2343 N N . LEU A 1 297 ? 27.953 -4.466 19.150 1.00 35.97 297 LEU A N 1
ATOM 2344 C CA . LEU A 1 297 ? 28.777 -4.702 17.971 1.00 35.97 297 LEU A CA 1
ATOM 2345 C C . LEU A 1 297 ? 30.211 -4.972 18.444 1.00 35.97 297 LEU A C 1
ATOM 2347 O O . LEU A 1 297 ? 30.925 -4.041 18.812 1.00 35.97 297 LEU A O 1
ATOM 2351 N N . GLU A 1 298 ? 30.619 -6.238 18.453 1.00 30.12 298 GLU A N 1
ATOM 2352 C CA . GLU A 1 298 ? 32.037 -6.588 18.393 1.00 30.12 298 GLU A CA 1
ATOM 2353 C C . GLU A 1 298 ? 32.579 -6.002 17.077 1.00 30.12 298 GLU A C 1
ATOM 2355 O O . GLU A 1 298 ? 31.979 -6.229 16.016 1.00 30.12 298 GLU A O 1
ATOM 2360 N N . PRO A 1 299 ? 33.648 -5.190 17.109 1.00 30.44 299 PRO A N 1
ATOM 2361 C CA . PRO A 1 299 ? 34.233 -4.664 15.891 1.00 30.44 299 PRO A CA 1
ATOM 2362 C C . PRO A 1 299 ? 34.725 -5.835 15.039 1.00 30.44 299 PRO A C 1
ATOM 2364 O O . PRO A 1 299 ? 35.498 -6.678 15.486 1.00 30.44 299 PRO A O 1
ATOM 2367 N N . HIS A 1 300 ? 34.252 -5.887 13.795 1.00 31.95 300 HIS A N 1
ATOM 2368 C CA . HIS A 1 300 ? 34.810 -6.773 12.787 1.00 31.95 300 HIS A CA 1
ATOM 2369 C C . HIS A 1 300 ? 36.276 -6.374 12.573 1.00 31.95 300 HIS A C 1
ATOM 2371 O O . HIS A 1 300 ? 36.563 -5.339 11.973 1.00 31.95 300 HIS A O 1
ATOM 2377 N N . ASP A 1 301 ? 37.195 -7.202 13.068 1.00 35.03 301 ASP A N 1
ATOM 2378 C CA . ASP A 1 301 ? 38.607 -7.182 12.701 1.00 35.03 301 ASP A CA 1
ATOM 2379 C C . ASP A 1 301 ? 38.730 -7.451 11.194 1.00 35.03 301 ASP A C 1
ATOM 2381 O O . ASP A 1 301 ? 38.824 -8.591 10.735 1.00 35.03 301 ASP A O 1
ATOM 2385 N N . SER A 1 302 ? 38.709 -6.389 10.394 1.00 39.47 302 SER A N 1
ATOM 2386 C CA .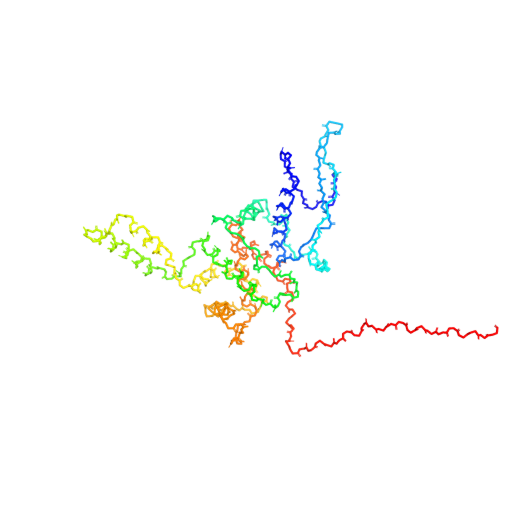 SER A 1 302 ? 39.065 -6.447 8.979 1.00 39.47 302 SER A CA 1
ATOM 2387 C C . SER A 1 302 ? 39.875 -5.228 8.552 1.00 39.47 302 SER A C 1
ATOM 2389 O O . SER A 1 302 ? 39.586 -4.621 7.532 1.00 39.47 302 SER A O 1
ATOM 2391 N N . GLU A 1 303 ? 40.920 -4.900 9.311 1.00 35.34 303 GLU A N 1
ATOM 2392 C CA . GLU A 1 303 ? 42.087 -4.168 8.805 1.00 35.34 303 GLU A CA 1
ATOM 2393 C C . GLU A 1 303 ? 43.370 -4.776 9.391 1.00 35.34 303 GLU A C 1
ATOM 2395 O O . GLU A 1 303 ? 44.100 -4.171 10.169 1.00 35.34 303 GLU A O 1
ATOM 2400 N N . ARG A 1 304 ? 43.685 -6.016 8.993 1.00 32.03 304 ARG A N 1
ATOM 2401 C CA . ARG A 1 304 ? 45.090 -6.437 8.936 1.00 32.03 304 ARG A CA 1
ATOM 2402 C C . ARG A 1 304 ? 45.632 -6.048 7.570 1.00 32.03 304 ARG A C 1
ATOM 2404 O O . ARG A 1 304 ? 45.579 -6.825 6.621 1.00 32.03 304 ARG A O 1
ATOM 2411 N N . SER A 1 305 ? 46.154 -4.829 7.491 1.00 30.58 305 SER A N 1
ATOM 2412 C CA . SER A 1 305 ? 47.099 -4.428 6.451 1.00 30.58 305 SER A CA 1
ATOM 2413 C C . SER A 1 305 ? 48.214 -5.477 6.344 1.00 30.58 305 SER A C 1
ATOM 2415 O O . SER A 1 305 ? 48.751 -5.890 7.379 1.00 30.58 305 SER A O 1
ATOM 2417 N N . PRO A 1 306 ? 48.604 -5.930 5.140 1.00 32.44 306 PRO A N 1
ATOM 2418 C CA . PRO A 1 306 ? 49.770 -6.784 5.008 1.00 32.44 306 PRO A CA 1
ATOM 2419 C C . PRO A 1 306 ? 51.005 -5.960 5.376 1.00 32.44 306 PRO A C 1
ATOM 2421 O O . PRO A 1 306 ? 51.349 -4.976 4.722 1.00 32.44 306 PRO A O 1
ATOM 2424 N N . VAL A 1 307 ? 51.662 -6.366 6.461 1.00 33.44 307 VAL A N 1
ATOM 2425 C CA . VAL A 1 307 ? 52.977 -5.869 6.860 1.00 33.44 307 VAL A CA 1
ATOM 2426 C C . VAL A 1 307 ? 53.940 -6.125 5.703 1.00 33.44 307 VAL A C 1
ATOM 2428 O O . VAL A 1 307 ? 54.251 -7.267 5.369 1.00 33.44 307 VAL A O 1
ATOM 2431 N N . CYS A 1 308 ? 54.405 -5.043 5.086 1.00 31.52 308 CYS A N 1
ATOM 2432 C CA . CYS A 1 308 ? 55.493 -5.049 4.122 1.00 31.52 308 CYS A CA 1
ATOM 2433 C C . CYS A 1 308 ? 56.772 -5.511 4.843 1.00 31.52 308 CYS A C 1
ATOM 2435 O O . CYS A 1 308 ? 57.426 -4.732 5.534 1.00 31.52 308 CYS A O 1
ATOM 2437 N N . THR A 1 309 ? 57.124 -6.792 4.734 1.00 35.59 309 THR A N 1
ATOM 2438 C CA . THR A 1 309 ? 58.429 -7.289 5.190 1.00 35.59 309 THR A CA 1
ATOM 2439 C C . THR A 1 309 ? 59.516 -6.870 4.195 1.00 35.59 309 THR A C 1
ATOM 2441 O O . THR A 1 309 ? 59.395 -7.192 3.009 1.00 35.59 309 THR A O 1
ATOM 2444 N N . PRO A 1 310 ? 60.602 -6.209 4.630 1.00 33.47 310 PRO A N 1
ATOM 2445 C CA . PRO A 1 310 ? 61.702 -5.864 3.743 1.00 33.47 310 PRO A CA 1
ATOM 2446 C C . PRO A 1 310 ? 62.487 -7.126 3.365 1.00 33.47 310 PRO A C 1
ATOM 2448 O O . PRO A 1 310 ? 62.976 -7.859 4.228 1.00 33.47 310 PRO A O 1
ATOM 2451 N N . ARG A 1 311 ? 62.637 -7.376 2.056 1.00 33.44 311 ARG A N 1
ATOM 2452 C CA . ARG A 1 311 ? 63.588 -8.363 1.527 1.00 33.44 311 ARG A CA 1
ATOM 2453 C C . ARG A 1 311 ? 65.002 -7.943 1.931 1.00 33.44 311 ARG A C 1
ATOM 2455 O O . ARG A 1 311 ? 65.552 -6.992 1.384 1.00 33.44 311 ARG A O 1
ATOM 2462 N N . ARG A 1 312 ? 65.599 -8.682 2.868 1.00 34.03 312 ARG A N 1
ATOM 2463 C CA . ARG A 1 312 ? 67.052 -8.707 3.059 1.00 34.03 312 ARG A CA 1
ATOM 2464 C C . ARG A 1 312 ? 67.695 -9.299 1.806 1.00 34.03 312 ARG A C 1
ATOM 2466 O O . ARG A 1 312 ? 67.465 -10.459 1.477 1.00 34.03 312 ARG A O 1
ATOM 2473 N N . SER A 1 313 ? 68.518 -8.500 1.142 1.00 39.84 313 SER A N 1
ATOM 2474 C CA . SER A 1 313 ? 69.575 -8.970 0.255 1.00 39.84 313 SER A CA 1
ATOM 2475 C C . SER A 1 313 ? 70.612 -9.739 1.074 1.00 39.84 313 SER A C 1
ATOM 2477 O O . SER A 1 313 ? 71.166 -9.184 2.026 1.00 39.84 313 SER A O 1
ATOM 2479 N N . ALA A 1 314 ? 70.907 -10.982 0.701 1.00 40.25 314 ALA A N 1
ATOM 2480 C CA . ALA A 1 314 ? 72.144 -11.635 1.104 1.00 40.25 314 ALA A CA 1
ATOM 2481 C C . ALA A 1 314 ? 72.573 -12.688 0.072 1.00 40.25 314 ALA A C 1
ATOM 2483 O O . ALA A 1 314 ? 71.909 -13.713 -0.064 1.00 40.25 314 ALA A O 1
ATOM 2484 N N . ARG A 1 315 ? 73.746 -12.402 -0.510 1.00 38.22 315 ARG A N 1
ATOM 2485 C CA . ARG A 1 315 ? 74.622 -13.186 -1.397 1.00 38.22 315 ARG A CA 1
ATOM 2486 C C . ARG A 1 315 ? 74.254 -13.223 -2.873 1.00 38.22 315 ARG A C 1
ATOM 2488 O O . ARG A 1 315 ? 73.267 -13.886 -3.239 1.00 38.22 315 ARG A O 1
#

Organism: NCBI:txid604330

Secondary structure (DSSP, 8-state):
----S-S-----SSPPPHHHHHHHHHHHHHHHHHHHHT-S----S-EEEEEEEEETTEEEEEEEEEE----SS-------TTSS--HHHH-HHHHHHHHHHHHTTTSSSS----TTS-SSSGGGG---HHHHHHHHHHHHHHHHHTT---TTHHHHHHHHHHHHHHHHHHTTT--S-GGGHHHHHHHHHT-PPPHHHHHHHHHHHHHHHHHHHHHHTT-S---HHHHHHHHHHHHHHHHTSS---SS--HHHHHHHHHHHHHHHHHHTT--HHHHHHHHHHHTTT-------TT---------------------

Sequence (315 aa):
MANTGTKLRLAFDQPQKIESTLIKRYADISALVQFMTFRKNVWFGSIKLLKNESLDGETIPVTVANCYWKDEFQHEPVRDNVRRIRFDSLGAEVLAKLYNLIEKRNSKDEPFSVGFIPQSSKDTCCVSRQQLKDVCTALEVEKSAQDIEPANSGPLKELKQSIKKLIKESRVENFPSQTGSTPINGNISHWNGPAAELDYSLYKQREDSIKPLLKDLGIEQLTEDDIQGVIRMRNDFAHTGTTSSNDLTAEKVIVLMGIIYSSILSRCGCSDEEISGFIEIGLLTTQLTIRDPRQKLEPHDSERSPVCTPRRSAR

Foldseek 3Di:
DDPDVDQDDDDDPDDDDCPPPVVLVVQLVLLVQCLQQLANPDDDPWDFDWDFDADPNDTDTDTPDIDDDDDPDDDDPDDDPQFTRGPVLLDDLLSVLLSVLSSCCVPPLRNDDSQLRAHDLVCLQPQDLSNLVRLLVLLVRLLVNVVQAFPPCVVLVVVLVVVLVVLVVVVPPDDPDPVVVVVVNVVSVPPGPDSLRRLVSLCVVLVLLCVLLCVLLVHPGDDSVLSVLSVVQNVCCVPPVDDPDPPHGSSSSLSSVLSSSSSSSVSSPDDSVSSSVSCNRRVSPSPNPVPDPPPDPPDPPDPPDPPPDDDDDDD

pLDDT: mean 74.53, std 18.67, range [26.91, 94.31]